Protein AF-A0A354EMI8-F1 (afdb_monomer_lite)

Foldseek 3Di:
DLLDLCLVVLVVVLVVCVVVVVDDALQSSLSSLCSQLNSCVLQVVLVSSLVSLVRSCVSCVVDPPLLSNLSSLLSNLQSCVSVVNLVSSLVSLVVSLVSCCVPPRLQPLSNLSSLLSNLLSCVSVVNLVSNVVSNVSSVVHPHDDDNLVSVLSSVLSCVVSVHPPPCVSVVVVPPRLLSVLSVLLSVLVVCVVDPHDPVVNVVSLVSNVVSVVVNCVVPVCSVVRPPVSVVSNVVSVVVSVVD

Radius of gyration: 18.6 Å; chains: 1; bounding box: 57×31×46 Å

pLDDT: mean 74.09, std 18.97, range [29.58, 97.5]

Sequence (243 aa):
SAFSDDQPTLRRTVDRWLADGAPGSAFNQCVMYCAAAVAELAQGSFDSAQQSMHRARFAIDKTDFSYGRVWVLALTAFTSLLKGKVNEGGLKAREAIRTVEALMGPHAPIARVARLVAASVEWYACDDEGAISDLEKAEQSDDEHGLPLIVVCAASVARALGLNWKERRLENHLRSPAINLIREAYRLEAVTQKDVDLAVLEDAVAVFDARMDAAKSADPHFLAHGWQLRDLNIGIQARLQIR

Structure (mmCIF, N/CA/C/O backbone):
data_AF-A0A354EMI8-F1
#
_entry.id   AF-A0A354EMI8-F1
#
loop_
_atom_site.group_PDB
_atom_site.id
_atom_site.type_symbol
_atom_site.label_atom_id
_atom_site.label_alt_id
_atom_site.label_comp_id
_atom_site.label_asym_id
_atom_site.label_entity_id
_atom_site.label_seq_id
_atom_site.pdbx_PDB_ins_code
_atom_site.Cartn_x
_atom_site.Cartn_y
_atom_site.Cartn_z
_atom_site.occupancy
_atom_site.B_iso_or_equiv
_atom_site.auth_seq_id
_atom_site.auth_comp_id
_atom_site.auth_asym_id
_atom_site.auth_atom_id
_atom_site.pdbx_PDB_model_num
ATOM 1 N N . SER A 1 1 ? 0.475 9.730 -12.256 1.00 31.58 1 SER A N 1
ATOM 2 C CA . SER A 1 1 ? 1.705 9.023 -11.822 1.00 31.58 1 SER A CA 1
ATOM 3 C C . SER A 1 1 ? 1.490 7.516 -11.995 1.00 31.58 1 SER A C 1
ATOM 5 O O . SER A 1 1 ? 0.365 7.130 -12.257 1.00 31.58 1 SER A O 1
ATOM 7 N N . ALA A 1 2 ? 2.485 6.632 -11.854 1.00 29.58 2 ALA A N 1
ATOM 8 C CA . ALA A 1 2 ? 2.254 5.167 -11.885 1.00 29.58 2 ALA A CA 1
ATOM 9 C C . ALA A 1 2 ? 1.362 4.648 -10.724 1.00 29.58 2 ALA A C 1
ATOM 11 O O . ALA A 1 2 ? 1.007 3.477 -10.672 1.00 29.58 2 ALA A O 1
ATOM 12 N N . PHE A 1 3 ? 0.969 5.553 -9.824 1.00 44.31 3 PHE A N 1
ATOM 13 C CA . PHE A 1 3 ? 0.064 5.382 -8.690 1.00 44.31 3 PHE A CA 1
ATOM 14 C C . PHE A 1 3 ? -1.217 6.214 -8.914 1.00 44.31 3 PHE A C 1
ATOM 16 O O . PHE A 1 3 ? -1.663 6.943 -8.036 1.00 44.31 3 PHE A O 1
ATOM 23 N N . SER A 1 4 ? -1.705 6.208 -10.158 1.00 48.31 4 SER A N 1
ATOM 24 C CA . SER A 1 4 ? -2.676 7.156 -10.715 1.00 48.31 4 SER A CA 1
ATOM 25 C C . SER A 1 4 ? -4.117 6.911 -10.251 1.00 48.31 4 SER A C 1
ATOM 27 O O . SER A 1 4 ? -4.589 5.776 -10.234 1.00 48.31 4 SER A O 1
ATOM 29 N N . ASP A 1 5 ? -4.828 8.009 -9.977 1.00 53.12 5 ASP A N 1
ATOM 30 C CA . ASP A 1 5 ? -6.288 8.076 -9.807 1.00 53.12 5 ASP A CA 1
ATOM 31 C C . ASP A 1 5 ? -7.069 7.633 -11.066 1.00 53.12 5 ASP A C 1
ATOM 33 O O . ASP A 1 5 ? -8.251 7.311 -10.980 1.00 53.12 5 ASP A O 1
ATOM 37 N N . ASP A 1 6 ? -6.402 7.595 -12.225 1.00 69.00 6 ASP A N 1
ATOM 38 C CA . ASP A 1 6 ? -6.866 7.045 -13.504 1.00 69.00 6 ASP A CA 1
ATOM 39 C C . ASP A 1 6 ? -6.386 5.587 -13.652 1.00 69.00 6 ASP A C 1
ATOM 41 O O . ASP A 1 6 ? -5.365 5.287 -14.288 1.00 69.00 6 ASP A O 1
ATOM 45 N N . GLN A 1 7 ? -7.114 4.686 -12.986 1.00 72.62 7 GLN A N 1
ATOM 46 C CA . GLN A 1 7 ? -6.938 3.232 -13.070 1.00 72.62 7 GLN A CA 1
ATOM 47 C C . GLN A 1 7 ? -7.146 2.677 -14.497 1.00 72.62 7 GLN A C 1
ATOM 49 O O . GLN A 1 7 ? -6.355 1.822 -14.910 1.00 72.62 7 GLN A O 1
ATOM 54 N N . PRO A 1 8 ? -8.119 3.162 -15.302 1.00 74.69 8 PRO A N 1
ATOM 55 C CA . PRO A 1 8 ? -8.292 2.700 -16.681 1.00 74.69 8 PRO A CA 1
ATOM 56 C C . PRO A 1 8 ? -7.058 2.910 -17.568 1.00 74.69 8 PRO A C 1
ATOM 58 O O . PRO A 1 8 ? -6.680 2.025 -18.344 1.00 74.69 8 PRO A O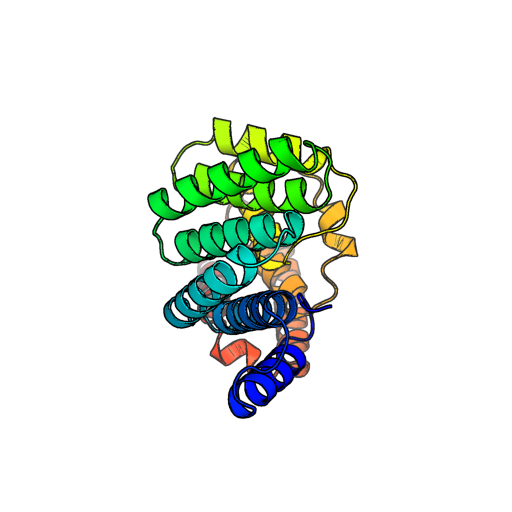 1
ATOM 61 N N . THR A 1 9 ? -6.398 4.065 -17.478 1.00 76.56 9 THR A N 1
ATOM 62 C CA . THR A 1 9 ? -5.172 4.326 -18.250 1.00 76.56 9 THR A CA 1
ATOM 63 C C . THR A 1 9 ? -3.985 3.523 -17.733 1.00 76.56 9 THR A C 1
ATOM 65 O O . THR A 1 9 ? -3.213 3.004 -18.547 1.00 76.56 9 THR A O 1
ATOM 68 N N . LEU A 1 10 ? -3.860 3.359 -16.411 1.00 79.00 10 LEU A N 1
ATOM 69 C CA . LEU A 1 10 ? -2.831 2.503 -15.814 1.00 79.00 10 LEU A CA 1
ATOM 70 C C . LEU A 1 10 ? -2.931 1.074 -16.361 1.00 79.00 10 LEU A C 1
ATOM 72 O O . LEU A 1 10 ? -1.948 0.545 -16.881 1.00 79.00 10 LEU A O 1
ATOM 76 N N . ARG A 1 11 ? -4.140 0.501 -16.346 1.00 83.62 11 ARG A N 1
ATOM 77 C CA . ARG A 1 11 ? -4.414 -0.842 -16.864 1.00 83.62 11 ARG A CA 1
ATOM 78 C C . ARG A 1 11 ? -4.062 -0.974 -18.341 1.00 83.62 11 ARG A C 1
ATOM 80 O O . ARG A 1 11 ? -3.269 -1.835 -18.697 1.00 83.62 11 ARG A O 1
ATOM 87 N N . ARG A 1 12 ? -4.566 -0.077 -19.197 1.00 85.38 12 ARG A N 1
ATOM 88 C CA . ARG A 1 12 ? -4.255 -0.105 -20.643 1.00 85.38 12 ARG A CA 1
ATOM 89 C C . ARG A 1 12 ? -2.754 -0.032 -20.926 1.00 85.38 12 ARG A C 1
ATOM 91 O O . ARG A 1 12 ? -2.285 -0.616 -21.902 1.00 85.38 12 ARG A O 1
ATOM 98 N N . THR A 1 13 ? -2.013 0.703 -20.100 1.00 87.69 13 THR A N 1
ATOM 99 C CA . THR A 1 13 ? -0.556 0.835 -20.226 1.00 87.69 13 THR A CA 1
ATOM 100 C C . THR A 1 13 ? 0.150 -0.460 -19.831 1.00 87.69 13 THR A C 1
ATOM 102 O O . THR A 1 13 ? 1.023 -0.922 -20.564 1.00 87.69 13 THR A O 1
ATOM 105 N N . VAL A 1 14 ? -0.250 -1.066 -18.709 1.00 90.56 14 VAL A N 1
ATOM 106 C CA . VAL A 1 14 ? 0.277 -2.357 -18.239 1.00 90.56 14 VAL A CA 1
ATOM 107 C C . VAL A 1 14 ? -0.033 -3.475 -19.233 1.00 90.56 14 VAL A C 1
ATOM 109 O O . VAL A 1 14 ? 0.883 -4.193 -19.624 1.00 90.56 14 VAL A O 1
ATOM 112 N N . ASP A 1 15 ? -1.281 -3.587 -19.690 1.00 91.62 15 ASP A N 1
ATOM 113 C CA . ASP A 1 15 ? -1.719 -4.648 -20.605 1.00 91.62 15 ASP A CA 1
ATOM 114 C C . ASP A 1 15 ? -0.933 -4.603 -21.921 1.00 91.62 15 ASP A C 1
ATOM 116 O O . ASP A 1 15 ? -0.456 -5.630 -22.404 1.00 91.62 15 ASP A O 1
ATOM 120 N N . ARG A 1 16 ? -0.726 -3.399 -22.473 1.00 93.81 16 ARG A N 1
ATOM 121 C CA . ARG A 1 16 ? 0.098 -3.209 -23.674 1.00 93.81 16 ARG A CA 1
ATOM 122 C C . ARG A 1 16 ? 1.546 -3.618 -23.435 1.00 93.81 16 ARG A C 1
ATOM 124 O O . ARG A 1 16 ? 2.107 -4.371 -24.217 1.00 93.81 16 ARG A O 1
ATOM 131 N N . TRP A 1 17 ? 2.136 -3.158 -22.337 1.00 94.31 17 TRP A N 1
ATOM 132 C CA . TRP A 1 17 ? 3.518 -3.481 -21.998 1.00 94.31 17 TRP A CA 1
ATOM 133 C C . TRP A 1 17 ? 3.741 -4.987 -21.772 1.00 94.31 17 TRP A C 1
ATOM 135 O O . TRP A 1 17 ? 4.771 -5.525 -22.177 1.00 94.31 17 TRP A O 1
ATOM 145 N N . LEU A 1 18 ? 2.773 -5.684 -21.168 1.00 93.19 18 LEU A N 1
ATOM 146 C CA . LEU A 1 18 ? 2.799 -7.143 -21.034 1.00 93.19 18 LEU A CA 1
ATOM 147 C C . LEU A 1 18 ? 2.678 -7.839 -22.397 1.00 93.19 18 LEU A C 1
ATOM 149 O O . LEU A 1 18 ? 3.417 -8.791 -22.646 1.00 93.19 18 LEU A O 1
ATOM 153 N N . ALA A 1 19 ? 1.798 -7.354 -23.281 1.00 94.44 19 ALA A N 1
ATOM 154 C CA . ALA A 1 19 ? 1.647 -7.877 -24.641 1.00 94.44 19 ALA A CA 1
ATOM 155 C C . ALA A 1 19 ? 2.925 -7.706 -25.483 1.00 94.44 19 ALA A C 1
ATOM 157 O O . ALA A 1 19 ? 3.261 -8.587 -26.272 1.00 94.44 19 ALA A O 1
ATOM 158 N N . ASP A 1 20 ? 3.681 -6.634 -25.240 1.00 94.56 20 ASP A N 1
ATOM 159 C CA . ASP A 1 20 ? 4.979 -6.369 -25.873 1.00 94.56 20 ASP A CA 1
ATOM 160 C C . ASP A 1 20 ? 6.132 -7.212 -25.277 1.00 94.56 20 ASP A C 1
ATOM 162 O O . ASP A 1 20 ? 7.297 -7.028 -25.635 1.00 94.56 20 ASP A O 1
ATOM 166 N N . GLY A 1 21 ? 5.841 -8.139 -24.354 1.00 92.31 21 GLY A N 1
ATOM 167 C CA . GLY A 1 21 ? 6.828 -9.044 -23.759 1.00 92.31 21 GLY A CA 1
ATOM 168 C C . GLY A 1 21 ? 7.576 -8.472 -22.551 1.00 92.31 21 GLY A C 1
ATOM 169 O O . GLY A 1 21 ? 8.690 -8.908 -22.262 1.00 92.31 21 GLY A O 1
ATOM 170 N N . ALA A 1 22 ? 6.982 -7.508 -21.838 1.00 90.75 22 ALA A N 1
ATOM 171 C CA . ALA A 1 22 ? 7.565 -6.848 -20.665 1.00 90.75 22 ALA A CA 1
ATOM 172 C C . ALA A 1 22 ? 8.961 -6.208 -20.911 1.00 90.75 22 ALA A C 1
ATOM 174 O O . ALA A 1 22 ? 9.917 -6.465 -20.160 1.00 90.75 22 ALA A O 1
ATOM 175 N N . PRO A 1 23 ? 9.112 -5.364 -21.953 1.00 86.81 23 PRO A N 1
ATOM 176 C CA . PRO A 1 23 ? 10.399 -4.790 -22.338 1.00 86.81 23 PRO A CA 1
ATOM 177 C C . PRO A 1 23 ? 10.929 -3.771 -21.315 1.00 86.81 23 PRO A C 1
ATOM 179 O O . PRO A 1 23 ? 10.174 -3.159 -20.556 1.00 86.81 23 PRO A O 1
ATOM 182 N N . GLY A 1 24 ? 12.242 -3.526 -21.341 1.00 89.94 24 GLY A N 1
ATOM 183 C CA . GLY A 1 24 ? 12.896 -2.452 -20.584 1.00 89.94 24 GLY A CA 1
ATOM 184 C C . GLY A 1 24 ? 13.976 -2.924 -19.612 1.00 89.94 24 GLY A C 1
ATOM 185 O O . GLY A 1 24 ? 14.266 -4.111 -19.489 1.00 89.94 24 GLY A O 1
ATOM 186 N N . SER A 1 25 ? 14.595 -1.960 -18.925 1.00 90.81 25 SER A N 1
ATOM 187 C CA . SER A 1 25 ? 15.580 -2.229 -17.873 1.00 90.81 25 SER A CA 1
ATOM 188 C C . SER A 1 25 ? 14.930 -2.888 -16.651 1.00 90.81 25 SER A C 1
ATOM 190 O O . SER A 1 25 ? 13.716 -2.811 -16.464 1.00 90.81 25 SER A O 1
ATOM 192 N N . ALA A 1 26 ? 15.739 -3.473 -15.764 1.00 90.44 26 ALA A N 1
ATOM 193 C CA . ALA A 1 26 ? 15.254 -4.044 -14.506 1.00 90.44 26 ALA A CA 1
ATOM 194 C C . ALA A 1 26 ? 14.477 -3.022 -13.648 1.00 90.44 26 ALA A C 1
ATOM 196 O O . ALA A 1 26 ? 13.457 -3.355 -13.048 1.00 90.44 26 ALA A O 1
ATOM 197 N N . PHE A 1 27 ? 14.899 -1.754 -13.659 1.00 84.38 27 PHE A N 1
ATOM 198 C CA . PHE A 1 27 ? 14.152 -0.669 -13.024 1.00 84.38 27 PHE A CA 1
ATOM 199 C C . PHE A 1 27 ? 12.769 -0.474 -13.666 1.00 84.38 27 PHE A C 1
ATOM 201 O O . PHE A 1 27 ? 11.762 -0.491 -12.960 1.00 84.38 27 PHE A O 1
ATOM 208 N N . ASN A 1 28 ? 12.702 -0.362 -14.999 1.00 85.88 28 ASN A N 1
ATOM 209 C CA . ASN A 1 28 ? 11.432 -0.189 -15.714 1.00 85.88 28 ASN A CA 1
ATOM 210 C C . ASN A 1 28 ? 10.488 -1.373 -15.469 1.00 85.88 28 ASN A C 1
ATOM 212 O O . ASN A 1 28 ? 9.304 -1.173 -15.213 1.00 85.88 28 ASN A O 1
ATOM 216 N N . GLN A 1 29 ? 11.021 -2.597 -15.489 1.00 90.81 29 GLN A N 1
ATOM 217 C CA . GLN A 1 29 ? 10.257 -3.806 -15.191 1.00 90.81 29 GLN A CA 1
ATOM 218 C C . GLN A 1 29 ? 9.694 -3.781 -13.770 1.00 90.81 29 GLN A C 1
ATOM 220 O O . GLN A 1 29 ? 8.516 -4.072 -13.588 1.00 90.81 29 GLN A O 1
ATOM 225 N N . CYS A 1 30 ? 10.488 -3.389 -12.766 1.00 90.06 30 CYS A N 1
ATOM 226 C CA . CYS A 1 30 ? 9.986 -3.241 -11.401 1.00 90.06 30 CYS A CA 1
ATOM 227 C C . CYS A 1 30 ? 8.822 -2.247 -11.335 1.00 90.06 30 CYS A C 1
ATOM 229 O O . CYS A 1 30 ? 7.793 -2.562 -10.743 1.00 90.06 30 CYS A O 1
ATOM 231 N N . VAL A 1 31 ? 8.971 -1.064 -11.938 1.00 86.25 31 VAL A N 1
ATOM 232 C CA . VAL A 1 31 ? 7.923 -0.032 -11.924 1.00 86.25 31 VAL A CA 1
ATOM 233 C C . VAL A 1 31 ? 6.645 -0.547 -12.584 1.00 86.25 31 VAL A C 1
ATOM 235 O O . VAL A 1 31 ? 5.564 -0.396 -12.018 1.00 86.25 31 VAL A O 1
ATOM 238 N N . MET A 1 32 ? 6.766 -1.198 -13.742 1.00 89.06 32 MET A N 1
ATOM 239 C CA . MET A 1 32 ? 5.616 -1.721 -14.478 1.00 89.06 32 MET A CA 1
ATOM 240 C C . MET A 1 32 ? 4.935 -2.892 -13.767 1.00 89.06 32 MET A C 1
ATOM 242 O O . MET A 1 32 ? 3.709 -2.958 -13.756 1.00 89.06 32 MET A O 1
ATOM 246 N N . TYR A 1 33 ? 5.687 -3.771 -13.105 1.00 93.81 33 TYR A N 1
ATOM 247 C CA . TYR A 1 33 ? 5.092 -4.826 -12.284 1.00 93.81 33 TYR A CA 1
ATOM 248 C C . TYR A 1 33 ? 4.444 -4.288 -11.001 1.00 93.81 33 TYR A C 1
ATOM 250 O O . TYR A 1 33 ? 3.397 -4.790 -10.603 1.00 93.81 33 TYR A O 1
ATOM 258 N N . CYS A 1 34 ? 4.988 -3.236 -10.380 1.00 89.56 34 CYS A N 1
ATOM 259 C CA . CYS A 1 34 ? 4.290 -2.536 -9.296 1.00 89.56 34 CYS A CA 1
ATOM 260 C C . CYS A 1 34 ? 2.981 -1.901 -9.795 1.00 89.56 34 CYS A C 1
ATOM 262 O O . CYS A 1 34 ? 1.956 -2.013 -9.131 1.00 89.56 34 CYS A O 1
ATOM 264 N N . ALA A 1 35 ? 2.992 -1.273 -10.975 1.00 86.56 35 ALA A N 1
ATOM 265 C CA . ALA A 1 35 ? 1.791 -0.722 -11.605 1.00 86.56 35 ALA A CA 1
ATOM 266 C C . ALA A 1 35 ? 0.742 -1.806 -11.916 1.00 86.56 35 ALA A C 1
ATOM 268 O O . ALA A 1 35 ? -0.443 -1.596 -11.660 1.00 86.56 35 ALA A O 1
ATOM 269 N N . ALA A 1 36 ? 1.178 -2.969 -12.412 1.00 89.75 36 ALA A N 1
ATOM 270 C CA . ALA A 1 36 ? 0.317 -4.129 -12.629 1.00 89.75 36 ALA A CA 1
ATOM 271 C C . ALA A 1 36 ? -0.334 -4.591 -11.323 1.00 89.75 36 ALA A C 1
ATOM 273 O O . ALA A 1 36 ? -1.558 -4.676 -11.255 1.00 89.75 36 ALA A O 1
ATOM 274 N N . ALA A 1 37 ? 0.464 -4.760 -10.263 1.00 89.25 37 ALA A N 1
ATOM 275 C CA . ALA A 1 37 ? -0.045 -5.150 -8.954 1.00 89.25 37 ALA A CA 1
ATOM 276 C C . ALA A 1 37 ? -1.095 -4.161 -8.431 1.00 89.25 37 ALA A C 1
ATOM 278 O O . ALA A 1 37 ? -2.136 -4.577 -7.937 1.00 89.25 37 ALA A O 1
ATOM 279 N N . VAL A 1 38 ? -0.873 -2.851 -8.581 1.00 83.25 38 VAL A N 1
ATOM 280 C CA . VAL A 1 38 ? -1.858 -1.828 -8.186 1.00 83.25 38 VAL A CA 1
ATOM 281 C C . VAL A 1 38 ? -3.167 -1.968 -8.968 1.00 83.25 38 VAL A C 1
ATOM 283 O O . VAL A 1 38 ? -4.237 -1.940 -8.360 1.00 83.25 38 VAL A O 1
ATOM 286 N N . ALA A 1 39 ? -3.097 -2.163 -10.287 1.00 81.88 39 ALA A N 1
ATOM 287 C CA . ALA A 1 39 ? -4.282 -2.350 -11.125 1.00 81.88 39 ALA A CA 1
ATOM 288 C C . ALA A 1 39 ? -5.034 -3.662 -10.810 1.00 81.88 39 ALA A C 1
ATOM 290 O O . ALA A 1 39 ? -6.262 -3.712 -10.901 1.00 81.88 39 ALA A O 1
ATOM 291 N N . GLU A 1 40 ? -4.310 -4.716 -10.425 1.00 84.38 40 GLU A N 1
ATOM 292 C CA . GLU A 1 40 ? -4.859 -6.012 -10.006 1.00 84.38 40 GLU A CA 1
ATOM 293 C C . GLU A 1 40 ? -5.516 -5.927 -8.620 1.00 84.38 40 GLU A C 1
ATOM 295 O O . GLU A 1 40 ? -6.626 -6.431 -8.435 1.00 84.38 40 GLU A O 1
ATOM 300 N N . LEU A 1 41 ? -4.886 -5.230 -7.665 1.00 78.38 41 LEU A N 1
ATOM 301 C CA . LEU A 1 41 ? -5.461 -4.945 -6.344 1.00 78.38 41 LEU A CA 1
ATOM 302 C C . LEU A 1 41 ? -6.776 -4.169 -6.462 1.00 78.38 41 LEU A C 1
ATOM 304 O O . LEU A 1 41 ? -7.743 -4.512 -5.784 1.00 78.38 41 LEU A O 1
ATOM 308 N N . ALA A 1 42 ? -6.840 -3.176 -7.354 1.00 74.88 42 ALA A N 1
ATOM 309 C CA . ALA A 1 42 ? -8.060 -2.408 -7.610 1.00 74.88 42 ALA A CA 1
ATOM 310 C C . ALA A 1 42 ? -9.228 -3.272 -8.130 1.00 74.88 42 ALA A C 1
ATOM 312 O O . ALA A 1 42 ? -10.386 -2.896 -7.979 1.00 74.88 42 ALA A O 1
ATOM 313 N N . GLN A 1 43 ? -8.936 -4.439 -8.712 1.00 72.00 43 GLN A N 1
ATOM 314 C CA . GLN A 1 43 ? -9.928 -5.401 -9.207 1.00 72.00 43 GLN A CA 1
ATOM 315 C C . GLN A 1 43 ? -10.184 -6.558 -8.225 1.00 72.00 43 GLN A C 1
ATOM 317 O O . GLN A 1 43 ? -10.878 -7.511 -8.577 1.00 72.00 43 GLN A O 1
ATOM 322 N N . GLY A 1 44 ? -9.588 -6.529 -7.027 1.00 70.31 44 GLY A N 1
ATOM 323 C CA . GLY A 1 44 ? -9.649 -7.639 -6.069 1.00 70.31 44 GLY A CA 1
ATOM 324 C C . GLY A 1 44 ? -8.882 -8.892 -6.515 1.00 70.31 44 GLY A C 1
ATOM 325 O O . GLY A 1 44 ? -9.038 -9.961 -5.930 1.00 70.31 44 GLY A O 1
ATOM 326 N N . SER A 1 45 ? -8.041 -8.789 -7.548 1.00 81.00 45 SER A N 1
ATOM 327 C CA . SER A 1 45 ? -7.254 -9.904 -8.092 1.00 81.00 45 SER A CA 1
ATOM 328 C C . SER A 1 45 ? -5.971 -10.115 -7.281 1.00 81.00 45 SER A C 1
ATOM 330 O O . SER A 1 45 ? -4.860 -9.918 -7.772 1.00 81.00 45 SER A O 1
ATOM 332 N N . PHE A 1 46 ? -6.117 -10.494 -6.008 1.00 81.25 46 PHE A N 1
ATOM 333 C CA . PHE A 1 46 ? -5.006 -10.522 -5.050 1.00 81.25 46 PHE A CA 1
ATOM 334 C C . PHE A 1 46 ? -3.904 -11.539 -5.386 1.00 81.25 46 PHE A C 1
ATOM 336 O O . PHE A 1 46 ? -2.733 -11.297 -5.091 1.00 81.25 46 PHE A O 1
ATOM 343 N N . ASP A 1 47 ? -4.250 -12.668 -6.007 1.00 87.00 47 ASP A N 1
ATOM 344 C CA . ASP A 1 47 ? -3.261 -13.663 -6.439 1.00 87.00 47 ASP A CA 1
ATOM 345 C C . ASP A 1 47 ? -2.395 -13.142 -7.586 1.00 87.00 47 ASP A C 1
ATOM 347 O O . ASP A 1 47 ? -1.170 -13.269 -7.533 1.00 87.00 47 ASP A O 1
ATOM 351 N N . SER A 1 48 ? -3.011 -12.499 -8.580 1.00 89.25 48 SER A N 1
ATOM 352 C CA . SER A 1 48 ? -2.290 -11.849 -9.677 1.00 89.25 48 SER A CA 1
ATOM 353 C C . SER A 1 48 ? -1.410 -10.719 -9.146 1.00 89.25 48 SER A C 1
ATOM 355 O O . SER A 1 48 ? -0.211 -10.709 -9.423 1.00 89.25 48 SER A O 1
ATOM 357 N N . ALA A 1 49 ? -1.950 -9.880 -8.251 1.00 89.69 49 ALA A N 1
ATOM 358 C CA . ALA A 1 49 ? -1.187 -8.826 -7.584 1.00 89.69 49 ALA A CA 1
ATOM 359 C C . ALA A 1 49 ? 0.055 -9.373 -6.868 1.00 89.69 49 ALA A C 1
ATOM 361 O O . ALA A 1 49 ? 1.149 -8.821 -6.996 1.00 89.69 49 ALA A O 1
ATOM 362 N N . GLN A 1 50 ? -0.074 -10.499 -6.160 1.00 92.44 50 GLN A N 1
ATOM 363 C CA . GLN A 1 50 ? 1.063 -11.146 -5.507 1.00 92.44 50 GLN A CA 1
ATOM 364 C C . GLN A 1 50 ? 2.108 -11.645 -6.518 1.00 92.44 50 GLN A C 1
ATOM 366 O O . GLN A 1 50 ? 3.309 -11.500 -6.274 1.00 92.44 50 GLN A O 1
ATOM 371 N N . GLN A 1 51 ? 1.685 -12.215 -7.650 1.00 95.62 51 GLN A N 1
ATOM 372 C CA . GLN A 1 51 ? 2.605 -12.645 -8.708 1.00 95.62 51 GLN A CA 1
ATOM 373 C C . GLN A 1 51 ? 3.346 -11.455 -9.326 1.00 95.62 51 GLN A C 1
ATOM 375 O O . GLN A 1 51 ? 4.569 -11.509 -9.483 1.00 95.62 51 GLN A O 1
ATOM 380 N N . SER A 1 52 ? 2.634 -10.366 -9.614 1.00 94.88 52 SER A N 1
ATOM 381 C CA . SER A 1 52 ? 3.221 -9.110 -10.082 1.00 94.88 52 SER A CA 1
ATOM 382 C C . SER A 1 52 ? 4.227 -8.560 -9.071 1.00 94.88 52 SER A C 1
ATOM 384 O O . SER A 1 52 ? 5.358 -8.245 -9.443 1.00 94.88 52 SER A O 1
ATOM 386 N N . MET A 1 53 ? 3.900 -8.566 -7.774 1.00 94.81 53 MET A N 1
ATOM 387 C CA . MET A 1 53 ? 4.840 -8.151 -6.729 1.00 94.81 53 MET A CA 1
ATOM 388 C C . MET A 1 53 ? 6.083 -9.044 -6.642 1.00 94.81 53 MET A C 1
ATOM 390 O O . MET A 1 53 ? 7.192 -8.540 -6.449 1.00 94.81 53 MET A O 1
ATOM 394 N N . HIS A 1 54 ? 5.936 -10.356 -6.840 1.00 95.31 54 HIS A N 1
ATOM 395 C CA . HIS A 1 54 ? 7.073 -11.276 -6.892 1.00 95.31 54 HIS A CA 1
ATOM 396 C C . HIS A 1 54 ? 8.008 -10.962 -8.072 1.00 95.31 54 HIS A C 1
ATOM 398 O O . HIS A 1 54 ? 9.229 -10.910 -7.907 1.00 95.31 54 HIS A O 1
ATOM 404 N N . ARG A 1 55 ? 7.445 -10.667 -9.251 1.00 96.44 55 ARG A N 1
ATOM 405 C CA . ARG A 1 55 ? 8.221 -10.249 -10.431 1.00 96.44 55 ARG A CA 1
ATOM 406 C C . ARG A 1 55 ? 8.890 -8.889 -10.227 1.00 96.44 55 ARG A C 1
ATOM 408 O O . ARG A 1 55 ? 10.063 -8.739 -10.569 1.00 96.44 55 ARG A O 1
ATOM 415 N N . ALA A 1 56 ? 8.189 -7.929 -9.619 1.00 95.00 56 ALA A N 1
ATOM 416 C CA . ALA A 1 56 ? 8.755 -6.631 -9.257 1.00 95.00 56 ALA A CA 1
ATOM 417 C C . ALA A 1 56 ? 9.955 -6.790 -8.315 1.00 95.00 56 ALA A C 1
ATOM 419 O O . ALA A 1 56 ? 10.986 -6.145 -8.516 1.00 95.00 56 ALA A O 1
ATOM 420 N N . ARG A 1 57 ? 9.861 -7.704 -7.337 1.00 95.31 57 ARG A N 1
ATOM 421 C CA . ARG A 1 57 ? 10.968 -8.008 -6.425 1.00 95.31 57 ARG A CA 1
ATOM 422 C C . ARG A 1 57 ? 12.188 -8.557 -7.160 1.00 95.31 57 ARG A C 1
ATOM 424 O O . ARG A 1 57 ? 13.290 -8.050 -6.978 1.00 95.31 57 ARG A O 1
ATOM 431 N N . PHE A 1 58 ? 11.990 -9.538 -8.035 1.00 95.75 58 PHE A N 1
ATOM 432 C CA . PHE A 1 58 ? 13.092 -10.106 -8.810 1.00 95.75 58 PHE A CA 1
ATOM 433 C C . PHE A 1 58 ? 13.770 -9.073 -9.725 1.00 95.75 58 PHE A C 1
ATOM 435 O O . PHE A 1 58 ? 14.977 -9.133 -9.963 1.00 95.75 58 PHE A O 1
ATOM 442 N N . ALA A 1 59 ? 13.001 -8.113 -10.242 1.00 93.62 59 ALA A N 1
ATOM 443 C CA . ALA A 1 59 ? 13.524 -7.024 -11.054 1.00 93.62 59 ALA A CA 1
ATOM 444 C C . ALA A 1 59 ? 14.322 -6.010 -10.210 1.00 93.62 59 ALA A C 1
ATOM 446 O O . ALA A 1 59 ? 15.452 -5.679 -10.568 1.00 93.62 59 ALA A O 1
ATOM 447 N N . ILE A 1 60 ? 13.786 -5.554 -9.071 1.00 92.94 60 ILE A N 1
ATOM 448 C CA . ILE A 1 60 ? 14.452 -4.532 -8.246 1.00 92.94 60 ILE A CA 1
ATOM 449 C C . ILE A 1 60 ? 15.731 -5.039 -7.571 1.00 92.94 60 ILE A C 1
ATOM 451 O O . ILE A 1 60 ? 16.659 -4.253 -7.376 1.00 92.94 60 ILE A O 1
ATOM 455 N N . ASP A 1 61 ? 15.821 -6.340 -7.277 1.00 94.06 61 ASP A N 1
ATOM 456 C CA . ASP A 1 61 ? 17.018 -6.964 -6.696 1.00 94.06 61 ASP A CA 1
ATOM 457 C C . ASP A 1 61 ? 18.239 -6.893 -7.638 1.00 94.06 61 ASP A C 1
ATOM 459 O O . ASP A 1 61 ? 19.375 -7.012 -7.188 1.00 94.06 61 ASP A O 1
ATOM 463 N N . LYS A 1 62 ? 18.028 -6.619 -8.934 1.00 93.75 62 LYS A N 1
ATOM 464 C CA . LYS A 1 62 ? 19.091 -6.397 -9.936 1.00 93.75 62 LYS A CA 1
ATOM 465 C C . LYS A 1 62 ? 19.532 -4.934 -10.054 1.00 93.75 62 LYS A C 1
ATOM 467 O O . LYS A 1 62 ? 20.265 -4.586 -10.976 1.00 93.75 62 LYS A O 1
ATOM 472 N N . THR A 1 63 ? 19.028 -4.061 -9.189 1.00 90.56 63 THR A N 1
ATOM 473 C CA . THR A 1 63 ? 19.295 -2.617 -9.215 1.00 90.56 63 THR A CA 1
ATOM 474 C C . THR A 1 63 ? 19.739 -2.150 -7.839 1.00 90.56 63 THR A C 1
ATOM 476 O O . THR A 1 63 ? 19.348 -2.762 -6.850 1.00 90.56 63 THR A O 1
ATOM 479 N N . ASP A 1 64 ? 20.435 -1.018 -7.750 1.00 88.38 64 ASP A N 1
ATOM 480 C CA . ASP A 1 64 ? 20.787 -0.378 -6.471 1.00 88.38 64 ASP A CA 1
ATOM 481 C C . ASP A 1 64 ? 19.715 0.598 -5.957 1.00 88.38 64 ASP A C 1
ATOM 483 O O . ASP A 1 64 ? 19.958 1.423 -5.077 1.00 88.38 64 ASP A O 1
ATOM 487 N N . PHE A 1 65 ? 18.495 0.524 -6.497 1.00 86.25 65 PHE A N 1
ATOM 488 C CA . PHE A 1 65 ? 17.453 1.503 -6.217 1.00 86.25 65 PHE A CA 1
ATOM 489 C C . PHE A 1 65 ? 16.679 1.187 -4.926 1.00 86.25 65 PHE A C 1
ATOM 491 O O . PHE A 1 65 ? 15.597 0.593 -4.935 1.00 86.25 65 PHE A O 1
ATOM 498 N N . SER A 1 66 ? 17.229 1.630 -3.793 1.00 88.69 66 SER A N 1
ATOM 499 C CA . SER A 1 66 ? 16.680 1.418 -2.444 1.00 88.69 66 SER A CA 1
ATOM 500 C C . SER A 1 66 ? 15.234 1.896 -2.276 1.00 88.69 66 SER A C 1
ATOM 502 O O . SER A 1 66 ? 14.427 1.198 -1.666 1.00 88.69 66 SER A O 1
ATOM 504 N N . TYR A 1 67 ? 14.873 3.039 -2.866 1.00 86.69 67 TYR A N 1
ATOM 505 C CA . TYR A 1 67 ? 13.509 3.578 -2.807 1.00 86.69 67 TYR A CA 1
ATOM 506 C C . TYR A 1 67 ? 12.482 2.611 -3.426 1.00 86.69 67 TYR A C 1
ATOM 508 O O . TYR A 1 67 ? 11.428 2.351 -2.844 1.00 86.69 67 TYR A O 1
ATOM 516 N N . GLY A 1 68 ? 12.813 1.998 -4.568 1.00 86.69 68 GLY A N 1
ATOM 517 C CA . GLY A 1 68 ? 11.967 0.989 -5.211 1.00 86.69 68 GLY A CA 1
ATOM 518 C C . GLY A 1 68 ? 11.874 -0.307 -4.408 1.00 86.69 68 GLY A C 1
ATOM 519 O O . GLY A 1 68 ? 10.798 -0.898 -4.332 1.00 86.69 68 GLY A O 1
ATOM 520 N N . ARG A 1 69 ? 12.962 -0.720 -3.739 1.00 92.19 69 ARG A N 1
ATOM 521 C CA . ARG A 1 69 ? 12.945 -1.906 -2.862 1.00 92.19 69 ARG A CA 1
ATOM 522 C C . ARG A 1 69 ? 11.949 -1.735 -1.715 1.00 92.19 69 ARG A C 1
ATOM 524 O O . ARG A 1 69 ? 11.205 -2.668 -1.420 1.00 92.19 69 ARG A O 1
ATOM 531 N N . VAL A 1 70 ? 11.893 -0.545 -1.111 1.00 92.19 70 VAL A N 1
ATOM 532 C CA . VAL A 1 70 ? 10.928 -0.247 -0.039 1.00 92.19 70 VAL A CA 1
ATOM 533 C C . VAL A 1 70 ? 9.496 -0.241 -0.567 1.00 92.19 70 VAL A C 1
ATOM 535 O O . VAL A 1 70 ? 8.636 -0.855 0.059 1.00 92.19 70 VAL A O 1
ATOM 538 N N . TRP A 1 71 ? 9.237 0.351 -1.738 1.00 90.12 71 TRP A N 1
ATOM 539 C CA . TRP A 1 71 ? 7.920 0.263 -2.384 1.00 90.12 71 TRP A CA 1
ATOM 540 C C . TRP A 1 71 ? 7.475 -1.183 -2.596 1.00 90.12 71 TRP A C 1
ATOM 542 O O . TRP A 1 71 ? 6.352 -1.539 -2.248 1.00 90.12 71 TRP A O 1
ATOM 552 N N . VAL A 1 72 ? 8.362 -2.032 -3.118 1.00 94.12 72 VAL A N 1
ATOM 553 C CA . VAL A 1 72 ? 8.054 -3.448 -3.337 1.00 94.12 72 VAL A CA 1
ATOM 554 C C . VAL A 1 72 ? 7.727 -4.154 -2.023 1.00 94.12 72 VAL A C 1
ATOM 556 O O . VAL A 1 72 ? 6.757 -4.910 -1.958 1.00 94.12 72 VAL A O 1
ATOM 559 N N . LEU A 1 73 ? 8.491 -3.899 -0.959 1.00 96.19 73 LEU A N 1
ATOM 560 C CA . LEU A 1 73 ? 8.226 -4.484 0.356 1.00 96.19 73 LEU A CA 1
ATOM 561 C C . LEU A 1 73 ? 6.895 -4.005 0.946 1.00 96.19 73 LEU A C 1
ATOM 563 O O . LEU A 1 73 ? 6.104 -4.838 1.387 1.00 96.19 73 LEU A O 1
ATOM 567 N N . ALA A 1 74 ? 6.615 -2.702 0.889 1.00 93.81 74 ALA A N 1
ATOM 568 C CA . ALA A 1 74 ? 5.368 -2.123 1.384 1.00 93.81 74 ALA A CA 1
ATOM 569 C C . ALA A 1 74 ? 4.144 -2.654 0.617 1.00 93.81 74 ALA A C 1
ATOM 571 O O . ALA A 1 74 ? 3.165 -3.071 1.230 1.00 93.81 74 ALA A O 1
ATOM 572 N N . LEU A 1 75 ? 4.205 -2.730 -0.717 1.00 92.06 75 LEU A N 1
ATOM 573 C CA . LEU A 1 75 ? 3.109 -3.278 -1.528 1.00 92.06 75 LEU A CA 1
ATOM 574 C C . LEU A 1 75 ? 2.924 -4.782 -1.325 1.00 92.06 75 LEU A C 1
ATOM 576 O O . LEU A 1 75 ? 1.792 -5.261 -1.296 1.00 92.06 75 LEU A O 1
ATOM 580 N N . THR A 1 76 ? 4.012 -5.533 -1.135 1.00 95.94 76 THR A N 1
ATOM 581 C CA . THR A 1 76 ? 3.932 -6.964 -0.803 1.00 95.94 76 THR A CA 1
ATOM 582 C C . THR A 1 76 ? 3.279 -7.170 0.563 1.00 95.94 76 THR A C 1
ATOM 584 O O . THR A 1 76 ? 2.419 -8.041 0.709 1.00 95.94 76 THR A O 1
ATOM 587 N N . ALA A 1 77 ? 3.652 -6.353 1.554 1.00 95.69 77 ALA A N 1
ATOM 588 C CA . ALA A 1 77 ? 3.051 -6.379 2.881 1.00 95.69 77 ALA A CA 1
ATOM 589 C C . ALA A 1 77 ? 1.550 -6.077 2.819 1.00 95.69 77 ALA A C 1
ATOM 591 O O . ALA A 1 77 ? 0.741 -6.845 3.337 1.00 95.69 77 ALA A O 1
ATOM 592 N N . PHE A 1 78 ? 1.178 -5.017 2.101 1.00 91.12 78 PHE A N 1
ATOM 593 C CA . PHE A 1 78 ? -0.212 -4.611 1.935 1.00 91.12 78 PHE A CA 1
ATOM 594 C C . PHE A 1 78 ? -1.042 -5.648 1.161 1.00 91.12 78 PHE A C 1
ATOM 596 O O . PHE A 1 78 ? -2.148 -5.987 1.566 1.00 91.12 78 PHE A O 1
ATOM 603 N N . THR A 1 79 ? -0.486 -6.242 0.103 1.00 88.81 79 THR A N 1
ATOM 604 C CA . THR A 1 79 ? -1.138 -7.347 -0.626 1.00 88.81 79 THR A CA 1
ATOM 605 C C . THR A 1 79 ? -1.358 -8.556 0.286 1.00 88.81 79 THR A C 1
ATOM 607 O O . THR A 1 79 ? -2.418 -9.172 0.253 1.00 88.81 79 THR A O 1
ATOM 610 N N . SER A 1 80 ? -0.380 -8.885 1.136 1.00 87.50 80 SER A N 1
ATOM 611 C CA . SER A 1 80 ? -0.504 -9.986 2.102 1.00 87.50 80 SER A CA 1
ATOM 612 C C . SER A 1 80 ? -1.599 -9.707 3.132 1.00 87.50 80 SER A C 1
ATOM 614 O O . SER A 1 80 ? -2.394 -10.600 3.422 1.00 87.50 80 SER A O 1
ATOM 616 N N . LEU A 1 81 ? -1.691 -8.466 3.623 1.00 84.88 81 LEU A N 1
ATOM 617 C CA . LEU A 1 81 ? -2.766 -8.023 4.512 1.00 84.88 81 LEU A CA 1
ATOM 618 C C . LEU A 1 81 ? -4.146 -8.222 3.876 1.00 84.88 81 LEU A C 1
ATOM 620 O O . LEU A 1 81 ? -5.002 -8.861 4.480 1.00 84.88 81 LEU A O 1
ATOM 624 N N . LEU A 1 82 ? -4.339 -7.754 2.638 1.00 81.81 82 LEU A N 1
ATOM 625 C CA . LEU A 1 82 ? -5.612 -7.893 1.914 1.00 81.81 82 LEU A CA 1
ATOM 626 C C . LEU A 1 82 ? -6.006 -9.358 1.667 1.00 81.81 82 LEU A C 1
ATOM 628 O O . LEU A 1 82 ? -7.185 -9.674 1.546 1.00 81.81 82 LEU A O 1
ATOM 632 N N . LYS A 1 83 ? -5.029 -10.270 1.650 1.00 81.56 83 LYS A N 1
ATOM 633 C CA . LYS A 1 83 ? -5.245 -11.723 1.573 1.00 81.56 83 LYS A CA 1
ATOM 634 C C . LYS A 1 83 ? -5.493 -12.394 2.931 1.00 81.56 83 LYS A C 1
ATOM 636 O O . LYS A 1 83 ? -5.522 -13.621 2.995 1.00 81.56 83 LYS A O 1
ATOM 641 N N . GLY A 1 84 ? -5.593 -11.630 4.020 1.00 79.56 84 GLY A N 1
ATOM 642 C CA . GLY A 1 84 ? -5.715 -12.156 5.384 1.00 79.56 84 GLY A CA 1
ATOM 643 C C . GLY A 1 84 ? -4.425 -12.779 5.932 1.00 79.56 84 GLY A C 1
ATOM 644 O O . GLY A 1 84 ? -4.430 -13.409 6.988 1.00 79.56 84 GLY A O 1
ATOM 645 N N . LYS A 1 85 ? -3.291 -12.610 5.244 1.00 84.06 85 LYS A N 1
ATOM 646 C CA . LYS A 1 85 ? -1.992 -13.158 5.647 1.00 84.06 85 LYS A CA 1
ATOM 647 C C . LYS A 1 85 ? -1.213 -12.167 6.509 1.00 84.06 85 LYS A C 1
ATOM 649 O O . LYS A 1 85 ? -0.122 -11.722 6.147 1.00 84.06 85 LYS A O 1
ATOM 654 N N . VAL A 1 86 ? -1.782 -11.832 7.662 1.00 84.81 86 VAL A N 1
ATOM 655 C CA . VAL A 1 86 ? -1.285 -10.776 8.560 1.00 84.81 86 VAL A CA 1
ATOM 656 C C . VAL A 1 86 ? 0.178 -11.003 8.966 1.00 84.81 86 VAL A C 1
ATOM 658 O O . VAL A 1 86 ? 1.002 -10.101 8.831 1.00 84.81 86 VAL A O 1
ATOM 661 N N . ASN A 1 87 ? 0.549 -12.230 9.350 1.00 88.06 87 ASN A N 1
ATOM 662 C CA . ASN A 1 87 ? 1.923 -12.557 9.756 1.00 88.06 87 ASN A CA 1
ATOM 663 C C . ASN A 1 87 ? 2.953 -12.367 8.627 1.00 88.06 87 ASN A C 1
ATOM 665 O O . ASN A 1 87 ? 4.024 -11.799 8.853 1.00 88.06 87 ASN A O 1
ATOM 669 N N . GLU A 1 88 ? 2.633 -12.812 7.405 1.00 92.44 88 GLU A N 1
ATOM 670 C CA . GLU A 1 88 ? 3.498 -12.606 6.231 1.00 92.44 88 GLU A CA 1
ATOM 671 C C . GLU A 1 88 ? 3.624 -11.107 5.914 1.00 92.44 88 GLU A C 1
ATOM 673 O O . GLU A 1 88 ? 4.731 -10.607 5.684 1.00 92.44 88 GLU A O 1
ATOM 678 N N . GLY A 1 89 ? 2.502 -10.380 5.977 1.00 91.75 89 GLY A N 1
ATOM 679 C CA . GLY A 1 89 ? 2.467 -8.930 5.811 1.00 91.75 89 GLY A CA 1
ATOM 680 C C . GLY A 1 89 ? 3.355 -8.207 6.820 1.00 91.75 89 GLY A C 1
ATOM 681 O O . GLY A 1 89 ? 4.130 -7.330 6.440 1.00 91.75 89 GLY A O 1
ATOM 682 N N . GLY A 1 90 ? 3.327 -8.631 8.086 1.00 93.25 90 GL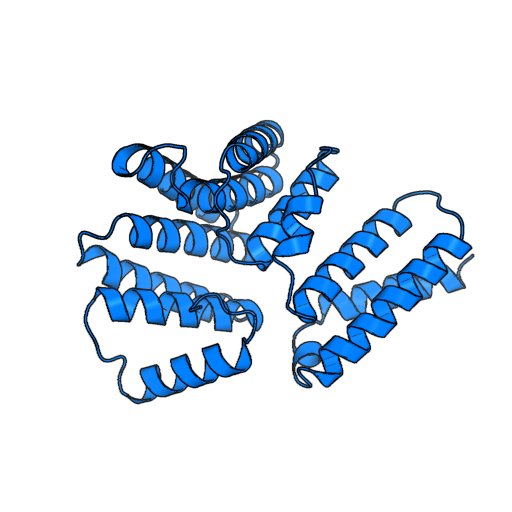Y A N 1
ATOM 683 C CA . GLY A 1 90 ? 4.054 -7.972 9.174 1.00 93.25 90 GLY A CA 1
ATOM 684 C C . GLY A 1 90 ? 5.562 -8.118 9.032 1.00 93.25 90 GLY A C 1
ATOM 685 O O . GLY A 1 90 ? 6.313 -7.166 9.245 1.00 93.25 90 GLY A O 1
ATOM 686 N N . LEU A 1 91 ? 6.026 -9.290 8.586 1.00 97.25 91 LEU A N 1
ATOM 687 C CA . LEU A 1 91 ? 7.440 -9.497 8.269 1.00 97.25 91 LEU A CA 1
ATOM 688 C C . LEU A 1 91 ? 7.915 -8.536 7.173 1.00 97.25 91 LEU A C 1
ATOM 690 O O . LEU A 1 91 ? 8.994 -7.952 7.302 1.00 97.25 91 LEU A O 1
ATOM 694 N N . LYS A 1 92 ? 7.101 -8.338 6.129 1.00 97.50 92 LYS A N 1
ATOM 695 C CA . LYS A 1 92 ? 7.430 -7.467 4.994 1.00 97.50 92 LYS A CA 1
ATOM 696 C C . LYS A 1 92 ? 7.333 -5.983 5.335 1.00 97.50 92 LYS A C 1
ATOM 698 O O . LYS A 1 92 ? 8.206 -5.226 4.916 1.00 97.50 92 LYS A O 1
ATOM 703 N N . ALA A 1 93 ? 6.355 -5.575 6.141 1.00 97.00 93 ALA A N 1
ATOM 704 C CA . ALA A 1 93 ? 6.232 -4.197 6.614 1.00 97.00 93 ALA A CA 1
ATOM 705 C C . ALA A 1 93 ? 7.440 -3.793 7.477 1.00 97.00 93 ALA A C 1
ATOM 707 O O . ALA A 1 93 ? 8.086 -2.779 7.213 1.00 97.00 93 ALA A O 1
ATOM 708 N N . ARG A 1 94 ? 7.842 -4.653 8.425 1.00 97.31 94 ARG A N 1
ATOM 709 C CA . ARG A 1 94 ? 9.050 -4.427 9.235 1.00 97.31 94 ARG A CA 1
ATOM 710 C C . ARG A 1 94 ? 10.330 -4.422 8.399 1.00 97.31 94 ARG A C 1
ATOM 712 O O . ARG A 1 94 ? 11.248 -3.658 8.684 1.00 97.31 94 A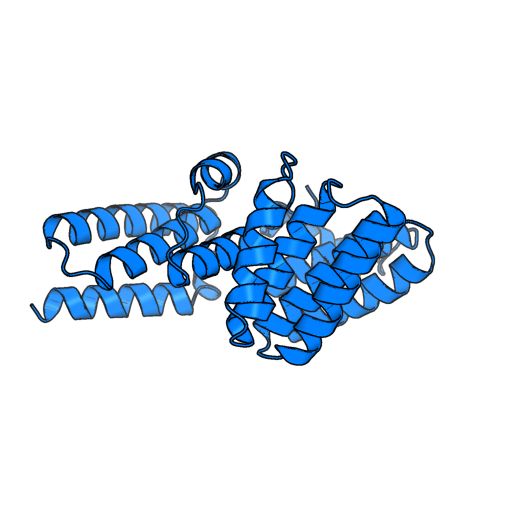RG A O 1
ATOM 719 N N . GLU A 1 95 ? 10.417 -5.268 7.372 1.00 97.25 95 GLU A N 1
ATOM 720 C CA . GLU A 1 95 ? 11.536 -5.242 6.421 1.00 97.25 95 GLU A CA 1
ATOM 721 C C . GLU A 1 95 ? 11.581 -3.914 5.646 1.00 97.25 95 GLU A C 1
ATOM 723 O O . GLU A 1 95 ? 12.660 -3.338 5.499 1.00 97.25 95 GLU A O 1
ATOM 728 N N . ALA A 1 96 ? 10.425 -3.395 5.214 1.00 96.50 96 ALA A N 1
ATOM 729 C CA . ALA A 1 96 ? 10.317 -2.101 4.542 1.00 96.50 96 ALA A CA 1
ATOM 730 C C . ALA A 1 96 ? 10.819 -0.960 5.440 1.00 96.50 96 ALA A C 1
ATOM 732 O O . ALA A 1 96 ? 11.668 -0.183 5.003 1.00 96.50 96 ALA A O 1
ATOM 733 N N . ILE A 1 97 ? 10.361 -0.917 6.698 1.00 96.25 97 ILE A N 1
ATOM 734 C CA . ILE A 1 97 ? 10.772 0.074 7.706 1.00 96.25 97 ILE A CA 1
ATOM 735 C C . ILE A 1 97 ? 12.282 0.028 7.955 1.00 96.25 97 ILE A C 1
ATOM 737 O O . ILE A 1 97 ? 12.961 1.041 7.807 1.00 96.25 97 ILE A O 1
ATOM 741 N N . ARG A 1 98 ? 12.841 -1.153 8.255 1.00 96.00 98 ARG A N 1
ATOM 742 C CA . ARG A 1 98 ? 14.291 -1.277 8.485 1.00 96.00 98 ARG A CA 1
ATOM 743 C C . ARG A 1 98 ? 15.098 -0.821 7.274 1.00 96.00 98 ARG A C 1
ATOM 745 O O . ARG A 1 98 ? 16.140 -0.194 7.426 1.00 96.00 98 ARG A O 1
ATOM 752 N N . THR A 1 99 ? 14.614 -1.132 6.072 1.00 94.81 99 THR A N 1
ATOM 753 C CA . THR A 1 99 ? 15.286 -0.759 4.824 1.00 94.81 99 THR A CA 1
ATOM 754 C C . THR A 1 99 ? 15.268 0.753 4.608 1.00 94.81 99 THR A C 1
ATOM 756 O O . THR A 1 99 ? 16.302 1.319 4.256 1.00 94.81 99 THR A O 1
ATOM 759 N N . VAL A 1 100 ? 14.129 1.424 4.820 1.00 93.31 100 VAL A N 1
ATOM 760 C CA . VAL A 1 100 ? 14.062 2.885 4.657 1.00 93.31 100 VAL A CA 1
ATOM 761 C C . VAL A 1 100 ? 14.887 3.611 5.710 1.00 93.31 100 VAL A C 1
ATOM 763 O O . VAL A 1 100 ? 15.650 4.504 5.356 1.00 93.31 100 VAL A O 1
ATOM 766 N N . GLU A 1 101 ? 14.829 3.183 6.969 1.00 92.69 101 GLU A N 1
ATOM 767 C CA . GLU A 1 101 ? 15.593 3.817 8.045 1.00 92.69 101 GLU A CA 1
ATOM 768 C C . GLU A 1 101 ? 17.099 3.676 7.838 1.00 92.69 101 GLU A C 1
ATOM 770 O O . GLU A 1 101 ? 17.825 4.657 7.977 1.00 92.69 101 GLU A O 1
ATOM 775 N N . ALA A 1 102 ? 17.562 2.489 7.439 1.00 94.06 102 ALA A N 1
ATOM 776 C CA . ALA A 1 102 ? 18.982 2.234 7.233 1.00 94.06 102 ALA A CA 1
ATOM 777 C C . ALA A 1 102 ? 19.559 2.947 5.999 1.00 94.06 102 ALA A C 1
ATOM 779 O O . ALA A 1 102 ? 20.726 3.330 6.011 1.00 94.06 102 ALA A O 1
ATOM 780 N N . LEU A 1 103 ? 18.778 3.083 4.921 1.00 92.12 103 LEU A N 1
ATOM 781 C CA . LEU A 1 103 ? 19.302 3.526 3.620 1.00 92.12 103 LEU A CA 1
ATOM 782 C C . LEU A 1 103 ? 18.919 4.957 3.241 1.00 92.12 103 LEU A C 1
ATOM 784 O O . LEU A 1 103 ? 19.568 5.543 2.379 1.00 92.12 103 LEU A O 1
ATOM 788 N N . MET A 1 104 ? 17.843 5.497 3.813 1.00 89.00 104 MET A N 1
ATOM 789 C CA . MET A 1 104 ? 17.265 6.787 3.412 1.00 89.00 104 MET A CA 1
ATOM 790 C C . MET A 1 104 ? 16.931 7.692 4.607 1.00 89.00 104 MET A C 1
ATOM 792 O O . MET A 1 104 ? 16.789 8.899 4.430 1.00 89.00 104 MET A O 1
ATOM 796 N N . GLY A 1 105 ? 16.841 7.131 5.815 1.00 87.69 105 GLY A N 1
ATOM 797 C CA . GLY A 1 105 ? 16.485 7.841 7.038 1.00 87.69 105 GLY A CA 1
ATOM 798 C C . GLY A 1 105 ? 14.974 7.844 7.326 1.00 87.69 105 GLY A C 1
ATOM 799 O O . GLY A 1 105 ? 14.156 7.600 6.435 1.00 87.69 105 GLY A O 1
ATOM 800 N N . PRO A 1 106 ? 14.580 8.127 8.581 1.00 85.69 106 PRO A N 1
ATOM 801 C CA . PRO A 1 106 ? 13.196 7.991 9.051 1.00 85.69 106 PRO A CA 1
ATOM 802 C C . PRO A 1 106 ? 12.225 9.007 8.434 1.00 85.69 106 PRO A C 1
ATOM 804 O O . PRO A 1 106 ? 11.024 8.761 8.404 1.00 85.69 106 PRO A O 1
ATOM 807 N N . HIS A 1 107 ? 12.735 10.125 7.913 1.00 82.69 107 HIS A N 1
ATOM 808 C CA . HIS A 1 107 ? 11.929 11.177 7.286 1.00 82.69 107 HIS A CA 1
ATOM 809 C C . HIS A 1 107 ? 11.856 11.059 5.763 1.00 82.69 107 HIS A C 1
ATOM 811 O O . HIS A 1 107 ? 11.275 11.927 5.120 1.00 82.69 107 HIS A O 1
ATOM 817 N N . ALA A 1 108 ? 12.441 10.011 5.171 1.00 83.38 108 ALA A N 1
ATOM 818 C CA . ALA A 1 108 ? 12.363 9.821 3.733 1.00 83.38 108 ALA A CA 1
ATOM 819 C C . ALA A 1 108 ? 10.892 9.723 3.282 1.00 83.38 108 ALA A C 1
ATOM 821 O O . ALA A 1 108 ? 10.100 9.059 3.954 1.00 83.38 108 ALA A O 1
ATOM 822 N N . PRO A 1 109 ? 10.526 10.270 2.114 1.00 78.75 109 PRO A N 1
ATOM 823 C CA . PRO A 1 109 ? 9.137 10.294 1.660 1.00 78.75 109 PRO A CA 1
ATOM 824 C C . PRO A 1 109 ? 8.446 8.915 1.631 1.00 78.75 109 PRO A C 1
ATOM 826 O O . PRO A 1 109 ? 7.255 8.772 1.906 1.00 78.75 109 PRO A O 1
ATOM 829 N N . ILE A 1 110 ? 9.207 7.856 1.335 1.00 84.50 110 ILE A N 1
ATOM 830 C CA . ILE A 1 110 ? 8.713 6.472 1.326 1.00 84.50 110 ILE A CA 1
ATOM 831 C C . ILE A 1 110 ? 8.543 5.862 2.726 1.00 84.50 110 ILE A C 1
ATOM 833 O O . ILE A 1 110 ? 7.802 4.890 2.884 1.00 84.50 110 ILE A O 1
ATOM 837 N N . ALA A 1 111 ? 9.185 6.433 3.751 1.00 88.75 111 ALA A N 1
ATOM 838 C CA . ALA A 1 111 ? 9.068 5.976 5.133 1.00 88.75 111 ALA A CA 1
ATOM 839 C C . ALA A 1 111 ? 7.628 6.088 5.618 1.00 88.75 111 ALA A C 1
ATOM 841 O O . ALA A 1 111 ? 7.108 5.144 6.209 1.00 88.75 111 ALA A O 1
ATOM 842 N N . ARG A 1 112 ? 6.951 7.185 5.258 1.00 87.25 112 ARG A N 1
ATOM 843 C CA . ARG A 1 112 ? 5.529 7.377 5.535 1.00 87.25 112 ARG A CA 1
ATOM 844 C C . ARG A 1 112 ? 4.695 6.202 5.030 1.00 87.25 112 ARG A C 1
ATOM 846 O O . ARG A 1 112 ? 3.957 5.607 5.801 1.00 87.25 112 ARG A O 1
ATOM 853 N N . VAL A 1 113 ? 4.838 5.819 3.761 1.00 86.94 113 VAL A N 1
ATOM 854 C CA . VAL A 1 113 ? 4.064 4.705 3.180 1.00 86.94 113 VAL A CA 1
ATOM 855 C C . VAL A 1 113 ? 4.349 3.389 3.901 1.00 86.94 113 VAL A C 1
ATOM 857 O O . VAL A 1 113 ? 3.412 2.656 4.212 1.00 86.94 113 VAL A O 1
ATOM 860 N N . ALA A 1 114 ? 5.620 3.094 4.189 1.00 93.25 114 ALA A N 1
ATOM 861 C CA . ALA A 1 114 ? 5.995 1.884 4.916 1.00 93.25 114 ALA A CA 1
ATOM 862 C C . ALA A 1 114 ? 5.341 1.831 6.308 1.00 93.25 114 ALA A C 1
ATOM 864 O O . ALA A 1 114 ? 4.815 0.786 6.686 1.00 93.25 114 ALA A O 1
ATOM 865 N N . ARG A 1 115 ? 5.304 2.966 7.020 1.00 93.69 115 ARG A N 1
ATOM 866 C CA . ARG A 1 115 ? 4.664 3.109 8.337 1.00 93.69 115 ARG A CA 1
ATOM 867 C C . ARG A 1 115 ? 3.141 2.978 8.281 1.00 93.69 115 ARG A C 1
ATOM 869 O O . ARG A 1 115 ? 2.570 2.265 9.092 1.00 93.69 115 ARG A O 1
ATOM 876 N N . LEU A 1 116 ? 2.479 3.568 7.282 1.00 90.62 116 LEU A N 1
ATOM 877 C CA . LEU A 1 116 ? 1.027 3.408 7.093 1.00 90.62 116 LEU A CA 1
ATOM 878 C C . LEU A 1 116 ? 0.626 1.943 6.862 1.00 90.62 116 LEU A C 1
ATOM 880 O O . LEU A 1 116 ? -0.392 1.476 7.380 1.00 90.62 116 LEU A O 1
ATOM 884 N N . VAL A 1 117 ? 1.426 1.213 6.078 1.00 93.31 117 VAL A N 1
ATOM 885 C CA . VAL A 1 117 ? 1.213 -0.222 5.859 1.00 93.31 117 VAL A CA 1
ATOM 886 C C . VAL A 1 117 ? 1.489 -1.011 7.136 1.00 93.31 117 VAL A C 1
ATOM 888 O O . VAL A 1 117 ? 0.698 -1.889 7.465 1.00 93.31 117 VAL A O 1
ATOM 891 N N . ALA A 1 118 ? 2.572 -0.703 7.853 1.00 96.31 118 ALA A N 1
ATOM 892 C CA . ALA A 1 118 ? 2.911 -1.369 9.108 1.00 96.31 118 ALA A CA 1
ATOM 893 C C . ALA A 1 118 ? 1.806 -1.217 10.149 1.00 96.31 118 ALA A C 1
ATOM 895 O O . ALA A 1 118 ? 1.284 -2.233 10.591 1.00 96.31 118 ALA A O 1
ATOM 896 N N . ALA A 1 119 ? 1.347 0.009 10.395 1.00 92.94 119 ALA A N 1
ATOM 897 C CA . ALA A 1 119 ? 0.264 0.261 11.332 1.00 92.94 119 ALA A CA 1
ATOM 898 C C . ALA A 1 119 ? -1.023 -0.488 10.968 1.00 92.94 119 ALA A C 1
ATOM 900 O O . ALA A 1 119 ? -1.707 -1.027 11.834 1.00 92.94 119 ALA A O 1
ATOM 901 N N . SER A 1 120 ? -1.339 -0.568 9.670 1.00 87.38 120 SER A N 1
ATOM 902 C CA . SER A 1 120 ? -2.477 -1.366 9.213 1.00 87.38 120 SER A CA 1
ATOM 903 C C . SER A 1 120 ? -2.287 -2.841 9.555 1.00 87.38 120 SER A C 1
ATOM 905 O O . SER A 1 120 ? -3.180 -3.467 10.109 1.00 87.38 120 SER A O 1
ATOM 907 N N . VAL A 1 121 ? -1.120 -3.408 9.260 1.00 90.81 121 VAL A N 1
ATOM 908 C CA . VAL A 1 121 ? -0.842 -4.815 9.557 1.00 90.81 121 VAL A CA 1
ATOM 909 C C . VAL A 1 121 ? -0.828 -5.100 11.061 1.00 90.81 121 VAL A C 1
ATOM 911 O O . VAL A 1 121 ? -1.354 -6.128 11.474 1.00 90.81 121 VAL A O 1
ATOM 914 N N . GLU A 1 122 ? -0.239 -4.216 11.860 1.00 91.75 122 GLU A N 1
ATOM 915 C CA . GLU A 1 122 ? -0.136 -4.332 13.319 1.00 91.75 122 GLU A CA 1
ATOM 916 C C . GLU A 1 122 ? -1.516 -4.318 13.969 1.00 91.75 122 GLU A C 1
ATOM 918 O O . GLU A 1 122 ? -1.828 -5.213 14.750 1.00 91.75 122 GLU A O 1
ATOM 923 N N . TRP A 1 123 ? -2.402 -3.419 13.540 1.00 89.19 123 TRP A N 1
ATOM 924 C CA . TRP A 1 123 ? -3.776 -3.394 14.033 1.00 89.19 123 TRP A CA 1
ATOM 925 C C . TRP A 1 123 ? -4.536 -4.694 13.726 1.00 89.19 123 TRP A C 1
ATOM 927 O O . TRP A 1 123 ? -5.148 -5.286 14.612 1.00 89.19 123 TRP A O 1
ATOM 937 N N . TYR A 1 124 ? -4.423 -5.223 12.500 1.00 83.31 124 TYR A N 1
ATOM 938 C CA . TYR A 1 124 ? -4.997 -6.536 12.158 1.00 83.31 124 TYR A CA 1
ATOM 939 C C . TYR A 1 124 ? -4.309 -7.714 12.874 1.00 83.31 124 TYR A C 1
ATOM 941 O O . TYR A 1 124 ? -4.865 -8.812 12.917 1.00 83.31 124 TYR A O 1
ATOM 949 N N . ALA A 1 125 ? -3.108 -7.509 13.421 1.00 82.62 125 ALA A N 1
ATOM 950 C CA . ALA A 1 125 ? -2.412 -8.462 14.281 1.00 82.62 125 ALA A CA 1
ATOM 951 C C . ALA A 1 125 ? -2.778 -8.306 15.770 1.00 82.62 125 ALA A C 1
ATOM 953 O O . ALA A 1 125 ? -2.199 -9.009 16.599 1.00 82.62 125 ALA A O 1
ATOM 954 N N . CYS A 1 126 ? -3.728 -7.421 16.098 1.00 87.25 126 CYS A N 1
ATOM 955 C CA . CYS A 1 126 ? -4.108 -7.037 17.459 1.00 87.25 126 CYS A CA 1
ATOM 956 C C . CYS A 1 126 ? -2.967 -6.375 18.258 1.00 87.25 126 CYS A C 1
ATOM 958 O O . CYS A 1 126 ? -2.916 -6.500 19.481 1.00 87.25 126 CYS A O 1
ATOM 960 N N . ASP A 1 127 ? -2.047 -5.697 17.571 1.00 89.31 127 ASP A N 1
ATOM 961 C CA . ASP A 1 127 ? -0.979 -4.890 18.165 1.00 89.31 127 ASP A CA 1
ATOM 962 C C . ASP A 1 127 ? -1.331 -3.399 18.057 1.00 89.31 127 ASP A C 1
ATOM 964 O O . ASP A 1 127 ? -0.841 -2.670 17.190 1.00 89.31 127 ASP A O 1
ATOM 968 N N . ASP A 1 128 ? -2.241 -2.960 18.928 1.00 89.25 128 ASP A N 1
ATOM 969 C CA . ASP A 1 128 ? -2.733 -1.581 18.947 1.00 89.25 128 ASP A CA 1
ATOM 970 C C . ASP A 1 128 ? -1.615 -0.579 19.280 1.00 89.25 128 ASP A C 1
ATOM 972 O O . ASP A 1 128 ? -1.555 0.496 18.686 1.00 89.25 128 ASP A O 1
ATOM 976 N N . GLU A 1 129 ? -0.697 -0.927 20.189 1.00 94.88 129 GLU A N 1
ATOM 977 C CA . GLU A 1 129 ? 0.429 -0.059 20.566 1.00 94.88 129 GLU A CA 1
ATOM 978 C C . GLU A 1 129 ? 1.407 0.140 19.402 1.00 94.88 129 GLU A C 1
ATOM 980 O O . GLU A 1 129 ? 1.819 1.274 19.126 1.00 94.88 129 GLU A O 1
ATOM 985 N N . GLY A 1 130 ? 1.747 -0.944 18.694 1.00 93.69 130 GLY A N 1
ATOM 986 C CA . GLY A 1 130 ? 2.547 -0.885 17.472 1.00 93.69 130 GLY A CA 1
ATOM 987 C C . GLY A 1 130 ? 1.884 0.001 16.422 1.00 93.69 130 GLY A C 1
ATOM 988 O O . GLY A 1 130 ? 2.497 0.967 15.950 1.00 93.69 130 GLY A O 1
ATOM 989 N N . ALA A 1 131 ? 0.593 -0.244 16.170 1.00 89.88 131 ALA A N 1
ATOM 990 C CA . ALA A 1 131 ? -0.177 0.520 15.201 1.00 89.88 131 ALA A CA 1
ATOM 991 C C . ALA A 1 131 ? -0.185 2.020 15.523 1.00 89.88 131 ALA A C 1
ATOM 993 O O . ALA A 1 131 ? 0.132 2.829 14.650 1.00 89.88 131 ALA A O 1
ATOM 994 N N . ILE A 1 132 ? -0.474 2.405 16.771 1.00 92.00 132 ILE A N 1
ATOM 995 C CA . ILE A 1 132 ? -0.430 3.809 17.213 1.00 92.00 132 ILE A CA 1
ATOM 996 C C . ILE A 1 132 ? 0.960 4.405 16.960 1.00 92.00 132 ILE A C 1
ATOM 998 O O . ILE A 1 132 ? 1.069 5.461 16.331 1.00 92.00 132 ILE A O 1
ATOM 1002 N N . SER A 1 133 ? 2.022 3.712 17.386 1.00 94.38 133 SER A N 1
ATOM 1003 C CA . SER A 1 133 ? 3.400 4.195 17.245 1.00 94.38 133 SER A CA 1
ATOM 1004 C C . SER A 1 133 ? 3.771 4.493 15.792 1.00 94.38 133 SER A C 1
ATOM 1006 O O . SER A 1 133 ? 4.449 5.485 15.501 1.00 94.38 133 SER A O 1
ATOM 1008 N N . ASP A 1 134 ? 3.341 3.644 14.863 1.00 93.81 134 ASP A N 1
ATOM 1009 C CA . ASP A 1 134 ? 3.673 3.804 13.453 1.00 93.81 134 ASP A CA 1
ATOM 1010 C C . ASP A 1 134 ? 2.798 4.836 12.741 1.00 93.81 134 ASP A C 1
ATOM 1012 O O . ASP A 1 134 ? 3.300 5.535 11.855 1.00 93.81 134 ASP A O 1
ATOM 1016 N N . LEU A 1 135 ? 1.553 5.037 13.182 1.00 89.31 135 LEU A N 1
ATOM 1017 C CA . LEU A 1 135 ? 0.734 6.163 12.727 1.00 89.31 135 LEU A CA 1
ATOM 1018 C C . LEU A 1 135 ? 1.324 7.511 13.148 1.00 89.31 135 LEU A C 1
ATOM 1020 O O . LEU A 1 135 ? 1.461 8.401 12.307 1.00 89.31 135 LEU A O 1
ATOM 1024 N N . GLU A 1 136 ? 1.759 7.644 14.401 1.00 89.81 136 GLU A N 1
ATOM 1025 C CA . GLU A 1 136 ? 2.399 8.868 14.898 1.00 89.81 136 GLU A CA 1
ATOM 1026 C C . GLU A 1 136 ? 3.687 9.192 14.127 1.00 89.81 136 GLU A C 1
ATOM 1028 O O . GLU A 1 136 ? 3.907 10.333 13.716 1.00 89.81 136 GLU A O 1
ATOM 1033 N N . LYS A 1 137 ? 4.531 8.186 13.855 1.00 89.81 137 LYS A N 1
ATOM 1034 C CA . LYS A 1 137 ? 5.739 8.371 13.028 1.00 89.81 137 LYS A CA 1
ATOM 1035 C C . LYS A 1 137 ? 5.398 8.735 11.586 1.00 89.81 137 LYS A C 1
ATOM 1037 O O . LYS A 1 137 ? 6.108 9.535 10.979 1.00 89.81 137 LYS A O 1
ATOM 1042 N N . ALA A 1 138 ? 4.328 8.171 11.025 1.00 86.75 138 ALA A N 1
ATOM 1043 C CA . ALA A 1 138 ? 3.888 8.509 9.674 1.00 86.75 138 ALA A CA 1
ATOM 1044 C C . ALA A 1 138 ? 3.440 9.979 9.556 1.00 86.75 138 ALA A C 1
ATOM 1046 O O . ALA A 1 138 ? 3.609 10.577 8.492 1.00 86.75 138 ALA A O 1
ATOM 1047 N N . GLU A 1 139 ? 2.905 10.582 10.625 1.00 80.31 139 GLU A N 1
ATOM 1048 C CA . GLU A 1 139 ? 2.521 12.001 10.645 1.00 80.31 139 GLU A CA 1
ATOM 1049 C C . GLU A 1 139 ? 3.715 12.968 10.651 1.00 80.31 139 GLU A C 1
ATOM 1051 O O . GLU A 1 139 ? 3.579 14.102 10.183 1.00 80.31 139 GLU A O 1
ATOM 1056 N N . GLN A 1 140 ? 4.881 12.528 11.135 1.00 77.31 140 GLN A N 1
ATOM 1057 C CA . GLN A 1 140 ? 6.106 13.341 11.193 1.00 77.31 140 GLN A CA 1
ATOM 1058 C C . GLN A 1 140 ? 6.745 13.574 9.817 1.00 77.31 140 GLN A C 1
ATOM 1060 O O . GLN A 1 140 ? 7.662 14.383 9.694 1.00 77.31 140 GLN A O 1
ATOM 1065 N N . SER A 1 141 ? 6.299 12.853 8.787 1.00 70.88 141 SER A N 1
ATOM 1066 C CA . SER A 1 141 ? 6.699 13.106 7.407 1.00 70.88 141 SER A CA 1
ATOM 1067 C C . SER A 1 141 ? 5.736 14.109 6.774 1.00 70.88 141 SER A C 1
ATOM 1069 O O . SER A 1 141 ? 4.524 13.881 6.729 1.00 70.88 141 SER A O 1
ATOM 1071 N N . ASP A 1 142 ? 6.285 15.213 6.272 1.00 58.66 142 ASP A N 1
ATOM 1072 C CA . ASP A 1 142 ? 5.534 16.224 5.520 1.00 58.66 142 ASP A CA 1
ATOM 1073 C C . ASP A 1 142 ? 5.372 15.858 4.035 1.00 58.66 142 ASP A C 1
ATOM 1075 O O . ASP A 1 142 ? 4.690 16.569 3.298 1.00 58.66 142 ASP A O 1
ATOM 1079 N N . ASP A 1 143 ? 5.956 14.739 3.594 1.00 60.34 143 ASP A N 1
ATOM 1080 C CA . ASP A 1 143 ? 5.958 14.355 2.189 1.00 60.34 143 ASP A CA 1
ATOM 1081 C C . ASP A 1 143 ? 4.693 13.598 1.753 1.00 60.34 143 ASP A C 1
ATOM 1083 O O . ASP A 1 143 ? 4.220 12.624 2.354 1.00 60.34 143 ASP A O 1
ATOM 1087 N N . GLU A 1 144 ? 4.191 14.030 0.602 1.00 56.75 144 GLU A N 1
ATOM 1088 C CA . GLU A 1 144 ? 2.937 13.618 -0.018 1.00 56.75 144 GLU A CA 1
ATOM 1089 C C . GLU A 1 144 ? 3.115 12.354 -0.885 1.00 56.75 144 GLU A C 1
ATOM 1091 O O . GLU A 1 144 ? 3.075 12.398 -2.117 1.00 56.75 144 GLU A O 1
ATOM 1096 N N . HIS A 1 145 ? 3.322 11.186 -0.259 1.00 58.78 145 HIS A N 1
ATOM 1097 C CA . HIS A 1 145 ? 3.380 9.900 -0.974 1.00 58.78 145 HIS A CA 1
ATOM 1098 C C . HIS A 1 145 ? 2.485 8.821 -0.368 1.00 58.78 145 HIS A C 1
ATOM 1100 O O . HIS A 1 145 ? 2.358 8.680 0.851 1.00 58.78 145 HIS A O 1
ATOM 1106 N N . GLY A 1 146 ? 1.892 8.011 -1.246 1.00 61.44 146 GLY A N 1
ATOM 1107 C CA . GLY A 1 146 ? 1.126 6.826 -0.880 1.00 61.44 146 GLY A CA 1
ATOM 1108 C C . GLY A 1 146 ? 0.078 6.472 -1.924 1.00 61.44 146 GLY A C 1
ATOM 1109 O O . GLY A 1 146 ? -0.446 7.340 -2.616 1.00 61.44 146 GLY A O 1
ATOM 1110 N N . LEU A 1 147 ? -0.239 5.183 -2.027 1.00 69.25 147 LEU A N 1
ATOM 1111 C CA . LEU A 1 147 ? -1.446 4.758 -2.724 1.00 69.25 147 LEU A CA 1
ATOM 1112 C C . LEU A 1 147 ? -2.660 5.163 -1.892 1.00 69.25 147 LEU A C 1
ATOM 1114 O O . LEU A 1 147 ? -2.675 4.849 -0.700 1.00 69.25 147 LEU A O 1
ATOM 1118 N N . PRO A 1 148 ? -3.699 5.766 -2.484 1.00 69.25 148 PRO A N 1
ATOM 1119 C CA . PRO A 1 148 ? -4.855 6.208 -1.716 1.00 69.25 148 PRO A CA 1
ATOM 1120 C C . PRO A 1 148 ? -5.517 5.109 -0.882 1.00 69.25 148 PRO A C 1
ATOM 1122 O O . PRO A 1 148 ? -5.913 5.360 0.251 1.00 69.25 148 PRO A O 1
ATOM 1125 N N . LEU A 1 149 ? -5.545 3.873 -1.392 1.00 70.75 149 LEU A N 1
ATOM 1126 C CA . LEU A 1 149 ? -6.058 2.713 -0.663 1.00 70.75 149 LEU A CA 1
ATOM 1127 C C . LEU A 1 149 ? -5.285 2.433 0.642 1.00 70.75 149 LEU A C 1
ATOM 1129 O O . LEU A 1 149 ? -5.899 2.127 1.660 1.00 70.75 149 LEU A O 1
ATOM 1133 N N . ILE A 1 150 ? -3.957 2.595 0.642 1.00 78.19 150 ILE A N 1
ATOM 1134 C CA . ILE A 1 150 ? -3.131 2.452 1.853 1.00 78.19 150 ILE A CA 1
ATOM 1135 C C . ILE A 1 150 ? -3.499 3.540 2.862 1.00 78.19 150 ILE A C 1
ATOM 1137 O O . ILE A 1 150 ? -3.653 3.259 4.048 1.00 78.19 150 ILE A O 1
ATOM 1141 N N . VAL A 1 151 ? -3.662 4.783 2.398 1.00 75.56 151 VAL A N 1
ATOM 1142 C CA . VAL A 1 151 ? -3.959 5.899 3.303 1.00 75.56 151 VAL A CA 1
ATOM 1143 C C . VAL A 1 151 ? -5.361 5.779 3.904 1.00 75.56 151 VAL A C 1
ATOM 1145 O O . VAL A 1 151 ? -5.536 6.048 5.087 1.00 75.56 151 VAL A O 1
ATOM 1148 N N . VAL A 1 152 ? -6.343 5.315 3.127 1.00 72.44 152 VAL A N 1
ATOM 1149 C CA . VAL A 1 152 ? -7.699 5.018 3.618 1.00 72.44 152 VAL A CA 1
ATOM 1150 C C . VAL A 1 152 ? -7.687 3.897 4.659 1.00 72.44 152 VAL A C 1
ATOM 1152 O O . VAL A 1 152 ? -8.333 4.021 5.700 1.00 72.44 152 VAL A O 1
ATOM 1155 N N . CYS A 1 153 ? -6.946 2.815 4.402 1.00 73.94 153 CYS A N 1
ATOM 1156 C CA . CYS A 1 153 ? -6.814 1.709 5.350 1.00 73.94 153 CYS A CA 1
ATOM 1157 C C . CYS A 1 153 ? -6.232 2.201 6.683 1.00 73.94 153 CYS A C 1
ATOM 1159 O O . CYS A 1 153 ? -6.812 1.967 7.741 1.00 73.94 153 CYS A O 1
ATOM 1161 N N . ALA A 1 154 ? -5.147 2.974 6.627 1.00 80.62 154 ALA A N 1
ATOM 1162 C CA . ALA A 1 154 ? -4.518 3.519 7.822 1.00 80.62 154 ALA A CA 1
ATOM 1163 C C . ALA A 1 154 ? -5.424 4.527 8.561 1.00 80.62 154 ALA A C 1
ATOM 1165 O O . ALA A 1 154 ? -5.504 4.498 9.785 1.00 80.62 154 ALA A O 1
ATOM 1166 N N . ALA A 1 155 ? -6.183 5.361 7.841 1.00 74.56 155 ALA A N 1
ATOM 1167 C CA . ALA A 1 155 ? -7.171 6.253 8.454 1.00 74.56 155 ALA A CA 1
ATOM 1168 C C . ALA A 1 155 ? -8.294 5.484 9.177 1.00 74.56 155 ALA A C 1
ATOM 1170 O O . ALA A 1 155 ? -8.775 5.917 10.224 1.00 74.56 155 ALA A O 1
ATOM 1171 N N . SER A 1 156 ? -8.693 4.325 8.646 1.00 71.75 156 SER A N 1
ATOM 1172 C CA . SER A 1 156 ? -9.691 3.455 9.283 1.00 71.75 156 SER A CA 1
ATOM 1173 C C . SER A 1 156 ? -9.160 2.869 10.593 1.00 71.75 156 SER A C 1
ATOM 1175 O O . SER A 1 156 ? -9.850 2.909 11.609 1.00 71.75 156 SER A O 1
ATOM 1177 N N . VAL A 1 157 ? -7.903 2.415 10.586 1.00 77.25 157 VAL A N 1
ATOM 1178 C CA . VAL A 1 157 ? -7.184 1.928 11.776 1.00 77.25 157 VAL A CA 1
ATOM 1179 C C . VAL A 1 157 ? -7.121 3.011 12.851 1.00 77.25 157 VAL A C 1
ATOM 1181 O O . VAL A 1 157 ? -7.515 2.791 13.991 1.00 77.25 157 VAL A O 1
ATOM 1184 N N . ALA A 1 158 ? -6.718 4.222 12.475 1.00 79.44 158 ALA A N 1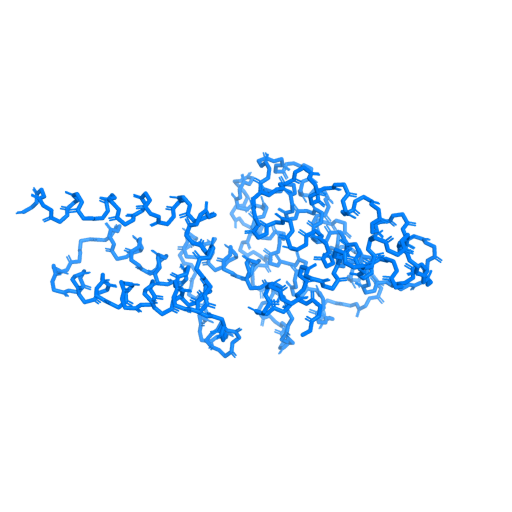
ATOM 1185 C CA . ALA A 1 158 ? -6.642 5.357 13.387 1.00 79.44 158 ALA A CA 1
ATOM 1186 C C . ALA A 1 158 ? -7.955 5.657 14.098 1.00 79.44 158 ALA A C 1
ATOM 1188 O O . ALA A 1 158 ? -7.987 5.914 15.299 1.00 79.44 158 ALA A O 1
ATOM 1189 N N . ARG A 1 159 ? -9.046 5.618 13.332 1.00 73.06 159 ARG A N 1
ATOM 1190 C CA . ARG A 1 159 ? -10.384 5.865 13.846 1.00 73.06 159 ARG A CA 1
ATOM 1191 C C . ARG A 1 159 ? -10.821 4.761 14.799 1.00 73.06 159 ARG A C 1
ATOM 1193 O O . ARG A 1 159 ? -11.380 5.080 15.845 1.00 73.06 159 ARG A O 1
ATOM 1200 N N . ALA A 1 160 ? -10.561 3.500 14.455 1.00 70.31 160 ALA A N 1
ATOM 1201 C CA . ALA A 1 160 ? -10.846 2.365 15.330 1.00 70.31 160 ALA A CA 1
ATOM 1202 C C . ALA A 1 160 ? -10.095 2.478 16.668 1.00 70.31 160 ALA A C 1
ATOM 1204 O O . ALA A 1 160 ? -10.642 2.137 17.712 1.00 70.31 160 ALA A O 1
ATOM 1205 N N . LEU A 1 161 ? -8.889 3.046 16.637 1.00 76.75 161 LEU A N 1
ATOM 1206 C CA . LEU A 1 161 ? -8.055 3.327 17.806 1.00 76.75 161 LEU A CA 1
ATOM 1207 C C . LEU A 1 161 ? -8.409 4.648 18.521 1.00 76.75 161 LEU A C 1
ATOM 1209 O O . LEU A 1 161 ? -7.751 5.025 19.487 1.00 76.75 161 LEU A O 1
ATOM 1213 N N . GLY A 1 162 ? -9.431 5.379 18.061 1.00 76.38 162 GLY A N 1
ATOM 1214 C CA . GLY A 1 162 ? -9.854 6.647 18.664 1.00 76.38 162 GLY A CA 1
ATOM 1215 C C . GLY A 1 162 ? -8.860 7.803 18.492 1.00 76.38 162 GLY A C 1
ATOM 1216 O O . GLY A 1 162 ? -8.961 8.807 19.199 1.00 76.38 162 GLY A O 1
ATOM 1217 N N . LEU A 1 163 ? -7.908 7.692 17.562 1.00 76.62 163 LEU A N 1
ATOM 1218 C CA . LEU A 1 163 ? -6.912 8.727 17.307 1.00 76.62 163 LEU A CA 1
ATOM 1219 C C . LEU A 1 163 ? -7.537 9.901 16.550 1.00 76.62 163 LEU A C 1
ATOM 1221 O O . LEU A 1 163 ? -8.206 9.731 15.528 1.00 76.62 163 LEU A O 1
ATOM 1225 N N . ASN A 1 164 ? -7.252 11.120 17.010 1.00 69.44 164 ASN A N 1
ATOM 1226 C CA . ASN A 1 164 ? -7.602 12.346 16.294 1.00 69.44 164 ASN A CA 1
ATOM 1227 C C . ASN A 1 164 ? -6.571 12.632 15.192 1.00 69.44 164 ASN A C 1
ATOM 1229 O O . ASN A 1 164 ? -5.876 13.652 15.206 1.00 69.44 164 ASN A O 1
ATOM 1233 N N . TRP A 1 165 ? -6.434 11.691 14.260 1.00 65.81 165 TRP A N 1
ATOM 1234 C CA . TRP A 1 165 ? -5.579 11.869 13.097 1.00 65.81 165 TRP A CA 1
ATOM 1235 C C . TRP A 1 165 ? -6.216 12.919 12.199 1.00 65.81 165 TRP A C 1
ATOM 1237 O O . TRP A 1 165 ? -7.385 12.820 11.819 1.00 65.81 165 TRP A O 1
ATOM 1247 N N . LYS A 1 166 ? -5.446 13.956 11.870 1.00 57.50 166 LYS A N 1
ATOM 1248 C CA . LYS A 1 166 ? -5.870 15.039 10.981 1.00 57.50 166 LYS A CA 1
ATOM 1249 C C . LYS A 1 166 ? -6.223 14.498 9.588 1.00 57.50 166 LYS A C 1
ATOM 1251 O O . LYS A 1 166 ? -5.407 14.550 8.666 1.00 57.50 166 LYS A O 1
ATOM 1256 N N . GLU A 1 167 ? -7.484 14.098 9.410 1.00 50.16 167 GLU A N 1
ATOM 1257 C CA . GLU A 1 167 ? -8.090 13.731 8.120 1.00 50.16 167 GLU A CA 1
ATOM 1258 C C . GLU A 1 167 ? -7.876 14.824 7.053 1.00 50.16 167 GLU A C 1
ATOM 1260 O O . GLU A 1 167 ? -7.817 14.520 5.866 1.00 50.16 167 GLU A O 1
ATOM 1265 N N . ARG A 1 168 ? -7.644 16.087 7.455 1.00 44.03 168 ARG A N 1
ATOM 1266 C CA . ARG A 1 168 ? -7.333 17.218 6.556 1.00 44.03 168 ARG A CA 1
ATOM 1267 C C . ARG A 1 168 ? -6.167 16.966 5.592 1.00 44.03 168 ARG A C 1
ATOM 1269 O O . ARG A 1 168 ? -6.164 17.533 4.505 1.00 44.03 168 ARG A O 1
ATOM 1276 N N . ARG A 1 169 ? -5.181 16.124 5.938 1.00 48.69 169 ARG A N 1
ATOM 1277 C CA . ARG A 1 169 ? -4.086 15.783 5.002 1.00 48.69 169 ARG A CA 1
ATOM 1278 C C . ARG A 1 169 ? -4.542 14.829 3.886 1.00 48.69 169 ARG A C 1
ATOM 1280 O O . ARG A 1 169 ? -3.961 14.850 2.807 1.00 48.69 169 ARG A O 1
ATOM 1287 N N . LEU A 1 170 ? -5.611 14.052 4.102 1.00 47.38 170 LEU A N 1
ATOM 1288 C CA . LEU A 1 170 ? -6.242 13.239 3.057 1.00 47.38 170 LEU A CA 1
ATOM 1289 C C . LEU A 1 170 ? -6.947 14.128 2.026 1.00 47.38 170 LEU A C 1
ATOM 1291 O O . LEU A 1 170 ? -6.826 13.884 0.833 1.00 47.38 170 LEU A O 1
ATOM 1295 N N . GLU A 1 171 ? -7.646 15.180 2.461 1.00 40.62 171 GLU A N 1
ATOM 1296 C CA . GLU A 1 171 ? -8.528 16.005 1.615 1.00 40.62 171 GLU A CA 1
ATOM 1297 C C . GLU A 1 171 ? -7.851 16.577 0.358 1.00 40.62 171 GLU A C 1
ATOM 1299 O O . GLU A 1 171 ? -8.485 16.645 -0.693 1.00 40.62 171 GLU A O 1
ATOM 1304 N N . ASN A 1 172 ? -6.555 16.897 0.423 1.00 39.16 172 ASN A N 1
ATOM 1305 C CA . ASN A 1 172 ? -5.806 17.413 -0.729 1.00 39.16 172 ASN A CA 1
ATOM 1306 C C . ASN A 1 172 ? -5.411 16.330 -1.756 1.00 39.16 172 ASN A C 1
ATOM 1308 O O . ASN A 1 172 ? -5.082 16.662 -2.897 1.00 39.16 172 ASN A O 1
ATOM 1312 N N . HIS A 1 173 ? -5.441 15.051 -1.363 1.00 42.53 173 HIS A N 1
ATOM 1313 C CA . HIS A 1 173 ? -4.887 13.916 -2.116 1.00 42.53 173 HIS A CA 1
ATOM 1314 C C . HIS A 1 173 ? -5.957 13.000 -2.723 1.00 42.53 173 HIS A C 1
ATOM 1316 O O . HIS A 1 173 ? -5.662 12.221 -3.625 1.00 42.53 173 HIS A O 1
ATOM 1322 N N . LEU A 1 174 ? -7.207 13.081 -2.259 1.00 46.00 174 LEU A N 1
ATOM 1323 C CA . LEU A 1 174 ? -8.311 12.256 -2.762 1.00 46.00 174 LEU A CA 1
ATOM 1324 C C . LEU A 1 174 ? -9.031 12.983 -3.912 1.00 46.00 174 LEU A C 1
ATOM 1326 O O . LEU A 1 174 ? -10.165 13.442 -3.768 1.00 46.00 174 LEU A O 1
ATOM 1330 N N . ARG A 1 175 ? -8.371 13.130 -5.068 1.00 42.44 175 ARG A N 1
ATOM 1331 C CA . ARG A 1 175 ? -9.006 13.727 -6.262 1.00 42.44 175 ARG A CA 1
ATOM 1332 C C . ARG A 1 175 ? -9.823 12.721 -7.079 1.00 42.44 175 ARG A C 1
ATOM 1334 O O . ARG A 1 175 ? -10.648 13.143 -7.885 1.00 42.44 175 ARG A O 1
ATOM 1341 N N . SER A 1 176 ? -9.667 11.414 -6.847 1.00 43.91 176 SER A N 1
ATOM 1342 C CA . SER A 1 176 ? -10.491 10.401 -7.518 1.00 43.91 176 SER A CA 1
ATOM 1343 C C . SER A 1 176 ? -11.904 10.305 -6.915 1.00 43.91 176 SER A C 1
ATOM 1345 O O . SER A 1 176 ? -12.042 10.183 -5.690 1.00 43.91 176 SER A O 1
ATOM 1347 N N . PRO A 1 177 ? -12.964 10.258 -7.745 1.00 44.72 177 PRO A N 1
ATOM 1348 C CA . PRO A 1 177 ? -14.330 9.943 -7.317 1.00 44.72 177 PRO A CA 1
ATOM 1349 C C . PRO A 1 177 ? -14.438 8.647 -6.496 1.00 44.72 177 PRO A C 1
ATOM 1351 O O . PRO A 1 177 ? -15.161 8.613 -5.504 1.00 44.72 177 PRO A O 1
ATOM 1354 N N . ALA A 1 178 ? -13.657 7.617 -6.841 1.00 43.38 178 ALA A N 1
ATOM 1355 C CA . ALA A 1 178 ? -13.618 6.328 -6.145 1.00 43.38 178 ALA A CA 1
ATOM 1356 C C . ALA A 1 178 ? -13.182 6.450 -4.677 1.00 43.38 178 ALA A C 1
ATOM 1358 O O . ALA A 1 178 ? -13.741 5.821 -3.783 1.00 43.38 178 ALA A O 1
ATOM 1359 N N . ILE A 1 179 ? -12.187 7.293 -4.419 1.00 48.16 179 ILE A N 1
ATOM 1360 C CA . ILE A 1 179 ? -11.603 7.454 -3.089 1.00 48.16 179 ILE A CA 1
ATOM 1361 C C . ILE A 1 179 ? -12.453 8.398 -2.238 1.00 48.16 179 ILE A C 1
ATOM 1363 O O . ILE A 1 179 ? -12.642 8.161 -1.046 1.00 48.16 179 ILE A O 1
ATOM 1367 N N . ASN A 1 180 ? -13.035 9.425 -2.865 1.00 51.38 180 ASN A N 1
ATOM 1368 C CA . ASN A 1 180 ? -14.064 10.246 -2.235 1.00 51.38 180 ASN A CA 1
ATOM 1369 C C . ASN A 1 180 ? -15.287 9.419 -1.842 1.00 51.38 180 ASN A C 1
ATOM 1371 O O . ASN A 1 180 ? -15.894 9.721 -0.819 1.00 51.38 180 ASN A O 1
ATOM 1375 N N . LEU A 1 181 ? -15.626 8.387 -2.617 1.00 50.34 181 LEU A N 1
ATOM 1376 C CA . LEU A 1 181 ? -16.710 7.478 -2.288 1.00 50.34 181 LEU A CA 1
ATOM 1377 C C . LEU A 1 181 ? -16.354 6.532 -1.142 1.00 50.34 181 LEU A C 1
ATOM 1379 O O . LEU A 1 181 ? -17.134 6.414 -0.206 1.00 50.34 181 LEU A O 1
ATOM 1383 N N . ILE A 1 182 ? -15.180 5.896 -1.182 1.00 49.44 182 ILE A N 1
ATOM 1384 C CA . ILE A 1 182 ? -14.715 5.028 -0.093 1.00 49.44 182 ILE A CA 1
ATOM 1385 C C . ILE A 1 182 ? -14.644 5.826 1.222 1.00 49.44 182 ILE A C 1
ATOM 1387 O O . ILE A 1 182 ? -15.126 5.359 2.249 1.00 49.44 182 ILE A O 1
ATOM 1391 N N . ARG A 1 183 ? -14.144 7.070 1.187 1.00 53.66 183 ARG A N 1
ATOM 1392 C CA . ARG A 1 183 ? -14.156 7.977 2.346 1.00 53.66 183 ARG A CA 1
ATOM 1393 C C . ARG A 1 183 ? -15.568 8.218 2.883 1.00 53.66 183 ARG A C 1
ATOM 1395 O O . ARG A 1 183 ? -15.756 8.152 4.093 1.00 53.66 183 ARG A O 1
ATOM 1402 N N . GLU A 1 184 ? -16.541 8.504 2.018 1.00 58.44 184 GLU A N 1
ATOM 1403 C CA . GLU A 1 184 ? -17.922 8.708 2.475 1.00 58.44 184 GLU A CA 1
ATOM 1404 C C . GLU A 1 184 ? -18.573 7.419 2.977 1.00 58.44 184 GLU A C 1
ATOM 1406 O O . GLU A 1 184 ? -19.302 7.476 3.960 1.00 58.44 184 GLU A O 1
ATOM 1411 N N . ALA A 1 185 ? -18.254 6.261 2.391 1.00 52.72 185 ALA A N 1
ATOM 1412 C CA . ALA A 1 185 ? -18.698 4.957 2.889 1.00 52.72 185 ALA A CA 1
ATOM 1413 C C . ALA A 1 185 ? -18.263 4.757 4.345 1.00 52.72 185 ALA A C 1
ATOM 1415 O O . ALA A 1 185 ? -19.060 4.420 5.217 1.00 52.72 185 ALA A O 1
ATOM 1416 N N . TYR A 1 186 ? -16.994 5.062 4.618 1.00 53.19 186 TYR A N 1
ATOM 1417 C CA . TYR A 1 186 ? -16.426 4.981 5.956 1.00 53.19 186 TYR A CA 1
ATOM 1418 C C . TYR A 1 186 ? -16.942 6.080 6.890 1.00 53.19 186 TYR A C 1
ATOM 1420 O O . TYR A 1 186 ? -17.039 5.859 8.097 1.00 53.19 186 TYR A O 1
ATOM 1428 N N . ARG A 1 187 ? -17.253 7.280 6.382 1.00 60.66 187 ARG A N 1
ATOM 1429 C CA . ARG A 1 187 ? -17.887 8.344 7.179 1.00 60.66 187 ARG A CA 1
ATOM 1430 C C . ARG A 1 187 ? -19.290 7.919 7.617 1.00 60.66 187 ARG A C 1
ATOM 1432 O O . ARG A 1 187 ? -19.634 8.094 8.781 1.00 60.66 187 ARG A O 1
ATOM 1439 N N . LEU A 1 188 ? -20.057 7.317 6.711 1.00 57.16 188 LEU A N 1
ATOM 1440 C CA . LEU A 1 188 ? -21.373 6.742 6.983 1.00 57.16 188 LEU A CA 1
ATOM 1441 C C . LEU A 1 188 ? -21.316 5.619 8.012 1.00 57.16 188 LEU A C 1
ATOM 1443 O O . LEU A 1 188 ? -22.081 5.641 8.973 1.00 57.16 188 LEU A O 1
ATOM 1447 N N . GLU A 1 189 ? -20.374 4.688 7.868 1.00 51.28 189 GLU A N 1
ATOM 1448 C CA . GLU A 1 189 ? -20.178 3.615 8.843 1.00 51.28 189 GLU A CA 1
ATOM 1449 C C . GLU A 1 189 ? -19.930 4.184 10.254 1.00 51.28 189 GLU A C 1
ATOM 1451 O O . GLU A 1 189 ? -20.604 3.796 11.208 1.00 51.28 189 GLU A O 1
ATOM 1456 N N . ALA A 1 190 ? -19.065 5.196 10.381 1.00 55.62 190 ALA A N 1
ATOM 1457 C CA . ALA A 1 190 ? -18.768 5.849 11.659 1.00 55.62 190 ALA A CA 1
ATOM 1458 C C . ALA A 1 190 ? -19.961 6.618 12.262 1.00 55.62 190 ALA A C 1
ATOM 1460 O O . ALA A 1 190 ? -20.093 6.690 13.486 1.00 55.62 190 ALA A O 1
ATOM 1461 N N . VAL A 1 191 ? -20.828 7.189 11.421 1.00 57.97 191 VAL A N 1
ATOM 1462 C CA . VAL A 1 191 ? -22.081 7.831 11.851 1.00 57.97 191 VAL A CA 1
ATOM 1463 C C . VAL A 1 191 ? -23.084 6.773 12.328 1.00 57.97 191 VAL A C 1
ATOM 1465 O O . VAL A 1 191 ? -23.719 6.963 13.355 1.00 57.97 191 VAL A O 1
ATOM 1468 N N . THR A 1 192 ? -23.171 5.616 11.667 1.00 55.28 192 THR A N 1
ATOM 1469 C CA . THR A 1 192 ? -24.110 4.537 12.043 1.00 55.28 192 THR A CA 1
ATOM 1470 C C . THR A 1 192 ? -23.710 3.726 13.280 1.00 55.28 192 THR A C 1
ATOM 1472 O O . THR A 1 192 ? -24.531 2.975 13.807 1.00 55.28 192 THR A O 1
ATOM 1475 N N . GLN A 1 193 ? -22.459 3.840 13.734 1.00 51.31 193 GLN A N 1
ATOM 1476 C CA . GLN A 1 193 ? -21.955 3.196 14.956 1.00 51.31 193 GLN A CA 1
ATOM 1477 C C . GLN A 1 193 ? -22.175 4.044 16.223 1.00 51.31 193 GLN A C 1
ATOM 1479 O O . GLN A 1 193 ? -21.883 3.585 17.326 1.00 51.31 193 GLN A O 1
ATOM 1484 N N . LYS A 1 194 ? -22.693 5.270 16.086 1.00 55.28 194 LYS A N 1
ATOM 1485 C CA . LYS A 1 194 ? -23.048 6.167 17.193 1.00 55.28 194 LYS A CA 1
ATOM 1486 C C . LYS A 1 194 ? -24.571 6.353 17.223 1.00 55.28 194 LYS A C 1
ATOM 1488 O O . LYS A 1 194 ? -25.221 6.233 16.188 1.00 55.28 194 LYS A O 1
ATOM 1493 N N . ASP A 1 195 ? -25.151 6.667 18.383 1.00 56.03 195 ASP A N 1
ATOM 1494 C CA . ASP A 1 195 ? -26.527 7.185 18.430 1.00 56.03 195 ASP A CA 1
ATOM 1495 C C . ASP A 1 195 ? -26.513 8.608 17.860 1.00 56.03 195 ASP A C 1
ATOM 1497 O O . ASP A 1 195 ? -26.218 9.581 18.557 1.00 56.03 195 ASP A O 1
ATOM 1501 N N . 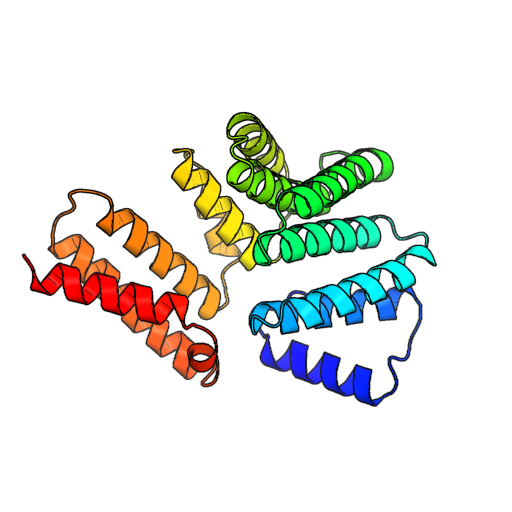VAL A 1 196 ? -26.734 8.708 16.551 1.00 60.38 196 VAL A N 1
ATOM 1502 C CA . VAL A 1 196 ? -26.755 9.968 15.804 1.00 60.38 196 VAL A CA 1
ATOM 1503 C C . VAL A 1 196 ? -28.181 10.258 15.349 1.00 60.38 196 VAL A C 1
ATOM 1505 O O . VAL A 1 196 ? -28.954 9.343 15.069 1.00 60.38 196 VAL A O 1
ATOM 1508 N N . ASP A 1 197 ? -28.519 11.545 15.299 1.00 65.31 197 ASP A N 1
ATOM 1509 C CA . ASP A 1 197 ? -29.780 12.052 14.762 1.00 65.31 197 ASP A CA 1
ATOM 1510 C C . ASP A 1 197 ? -30.020 11.535 13.330 1.00 65.31 197 ASP A C 1
ATOM 1512 O O . ASP A 1 197 ? -29.108 11.523 12.496 1.00 65.31 197 ASP A O 1
ATOM 1516 N N . LEU A 1 198 ? -31.257 11.119 13.053 1.00 61.12 198 LEU A N 1
ATOM 1517 C CA . LEU A 1 198 ? -31.692 10.563 11.773 1.00 61.12 198 LEU A CA 1
ATOM 1518 C C . LEU A 1 198 ? -31.401 11.529 10.616 1.00 61.12 198 LEU A C 1
ATOM 1520 O O . LEU A 1 198 ? -30.917 11.094 9.575 1.00 61.12 198 LEU A O 1
ATOM 1524 N N . ALA A 1 199 ? -31.582 12.835 10.835 1.00 67.19 199 ALA A N 1
ATOM 1525 C CA . ALA A 1 199 ? -31.330 13.859 9.819 1.00 67.19 199 ALA A CA 1
ATOM 1526 C C . ALA A 1 199 ? -29.852 13.915 9.383 1.00 67.19 199 ALA A C 1
ATOM 1528 O O . ALA A 1 199 ? -29.542 14.112 8.211 1.00 67.19 199 ALA A O 1
ATOM 1529 N N . VAL A 1 200 ? -28.916 13.682 10.312 1.00 61.12 200 VAL A N 1
ATOM 1530 C CA . VAL A 1 200 ? -27.472 13.636 10.011 1.00 61.12 200 VAL A CA 1
ATOM 1531 C C . VAL A 1 200 ? -27.119 12.377 9.216 1.00 61.12 200 VAL A C 1
ATOM 1533 O O . VAL A 1 200 ? -26.200 12.390 8.395 1.00 61.12 200 VAL A O 1
ATOM 1536 N N . LEU A 1 201 ? -27.845 11.287 9.461 1.00 57.34 201 LEU A N 1
ATOM 1537 C CA . LEU A 1 201 ? -27.673 10.018 8.764 1.00 57.34 201 LEU A CA 1
ATOM 1538 C C . LEU A 1 201 ? -28.219 10.101 7.329 1.00 57.34 201 LEU A C 1
ATOM 1540 O O . LEU A 1 201 ? -27.541 9.667 6.401 1.00 57.34 201 LEU A O 1
ATOM 1544 N N . GLU A 1 202 ? -29.384 10.723 7.139 1.00 62.81 202 GLU A N 1
ATOM 1545 C CA . GLU A 1 202 ? -29.992 10.982 5.826 1.00 62.81 202 GLU A CA 1
ATOM 1546 C C . GLU A 1 202 ? -29.116 11.889 4.948 1.00 62.81 202 GLU A C 1
ATOM 1548 O O . GLU A 1 202 ? -28.847 11.545 3.794 1.00 62.81 202 GLU A O 1
ATOM 1553 N N . ASP A 1 203 ? -28.581 12.983 5.502 1.00 66.75 203 ASP A N 1
ATOM 1554 C CA . ASP A 1 203 ? -27.648 13.868 4.789 1.00 66.75 203 ASP A CA 1
ATOM 1555 C C . ASP A 1 203 ? -26.368 13.126 4.368 1.00 66.75 203 ASP A C 1
ATOM 1557 O O . ASP A 1 203 ? -25.879 13.283 3.245 1.00 66.75 203 ASP A O 1
ATOM 1561 N N . ALA A 1 204 ? -25.822 12.281 5.249 1.00 59.09 204 ALA A N 1
ATOM 1562 C CA . ALA A 1 204 ? -24.636 11.487 4.939 1.00 59.09 204 ALA A CA 1
ATOM 1563 C C . ALA A 1 204 ? -24.901 10.463 3.818 1.00 59.09 204 ALA A C 1
ATOM 1565 O O . ALA A 1 204 ? -24.048 10.286 2.943 1.00 59.09 204 ALA A O 1
ATOM 1566 N N . VAL A 1 205 ? -26.082 9.830 3.807 1.00 58.12 205 VAL A N 1
ATOM 1567 C CA . VAL A 1 205 ? -26.500 8.896 2.745 1.00 58.12 205 VAL A CA 1
ATOM 1568 C C . VAL A 1 205 ? -26.679 9.637 1.422 1.00 58.12 205 VAL A C 1
ATOM 1570 O O . VAL A 1 205 ? -26.144 9.195 0.408 1.00 58.12 205 VAL A O 1
ATOM 1573 N N . ALA A 1 206 ? -27.330 10.802 1.425 1.00 67.06 206 ALA A N 1
ATOM 1574 C CA . ALA A 1 206 ? -27.524 11.605 0.218 1.00 67.06 206 ALA A CA 1
ATOM 1575 C C . ALA A 1 206 ? -26.189 12.044 -0.414 1.00 67.06 206 ALA A C 1
ATOM 1577 O O . ALA A 1 206 ? -26.014 11.979 -1.634 1.00 67.06 206 ALA A O 1
ATOM 1578 N N . VAL A 1 207 ? -25.209 12.439 0.410 1.00 63.09 207 VAL A N 1
ATOM 1579 C CA . VAL A 1 207 ? -23.853 12.778 -0.057 1.00 63.09 207 VAL A CA 1
ATOM 1580 C C . VAL A 1 207 ? -23.132 11.553 -0.630 1.00 63.09 207 VAL A C 1
ATOM 1582 O O . VAL A 1 207 ? -22.429 11.671 -1.639 1.00 63.09 207 VAL A O 1
ATOM 1585 N N . PHE A 1 208 ? -23.297 10.378 -0.019 1.00 59.53 208 PHE A N 1
ATOM 1586 C CA . PHE A 1 208 ? -22.715 9.130 -0.512 1.00 59.53 208 PHE A CA 1
ATOM 1587 C C . PHE A 1 208 ? -23.326 8.678 -1.836 1.00 59.53 208 PHE A C 1
ATOM 1589 O O . PHE A 1 208 ? -22.576 8.364 -2.760 1.00 59.53 208 PHE A O 1
ATOM 1596 N N . ASP A 1 209 ? -24.651 8.714 -1.967 1.00 58.22 209 ASP A N 1
ATOM 1597 C CA . ASP A 1 209 ? -25.350 8.340 -3.198 1.00 58.22 209 ASP A CA 1
ATOM 1598 C C . ASP A 1 209 ? -24.978 9.277 -4.356 1.00 58.22 209 ASP A C 1
ATOM 1600 O O . ASP A 1 209 ? -24.596 8.810 -5.433 1.00 58.22 209 ASP A O 1
ATOM 1604 N N . ALA A 1 210 ? -24.934 10.594 -4.115 1.00 65.69 210 ALA A N 1
ATOM 1605 C CA . ALA A 1 210 ? -24.487 11.564 -5.117 1.00 65.69 210 ALA A CA 1
ATOM 1606 C C . ALA A 1 210 ? -23.047 11.291 -5.596 1.00 65.69 210 ALA A C 1
ATOM 1608 O O . ALA A 1 210 ? -22.729 11.412 -6.783 1.00 65.69 210 ALA A O 1
ATOM 1609 N N . ARG A 1 211 ? -22.158 10.881 -4.684 1.00 60.97 211 ARG A N 1
ATOM 1610 C CA . ARG A 1 211 ? -20.779 10.509 -5.034 1.00 60.97 211 ARG A CA 1
ATOM 1611 C C . ARG A 1 211 ? -20.682 9.135 -5.685 1.00 60.97 211 ARG A C 1
ATOM 1613 O O . ARG A 1 211 ? -19.805 8.949 -6.528 1.00 60.97 211 ARG A O 1
ATOM 1620 N N . MET A 1 212 ? -21.569 8.199 -5.350 1.00 56.72 212 MET A N 1
ATOM 1621 C CA . MET A 1 212 ? -21.672 6.906 -6.028 1.00 56.72 212 MET A CA 1
ATOM 1622 C C . MET A 1 212 ? -22.051 7.112 -7.482 1.00 56.72 212 MET A C 1
ATOM 1624 O O . MET A 1 212 ? -21.447 6.506 -8.362 1.00 56.72 212 MET A O 1
ATOM 1628 N N . ASP A 1 213 ? -23.013 7.987 -7.744 1.00 61.81 213 ASP A N 1
ATOM 1629 C CA . ASP A 1 213 ? -23.457 8.282 -9.100 1.00 61.81 213 ASP A CA 1
ATOM 1630 C C . ASP A 1 213 ? -22.391 9.037 -9.900 1.00 61.81 213 ASP A C 1
ATOM 1632 O O . ASP A 1 213 ? -22.157 8.717 -11.070 1.00 61.81 213 ASP A O 1
ATOM 1636 N N . ALA A 1 214 ? -21.648 9.944 -9.258 1.00 60.31 214 ALA A N 1
ATOM 1637 C CA . ALA A 1 214 ? -20.471 10.563 -9.864 1.00 60.31 214 ALA A CA 1
ATOM 1638 C C . ALA A 1 214 ? -19.371 9.531 -10.192 1.00 60.31 214 ALA A C 1
ATOM 1640 O O . ALA A 1 214 ? -18.792 9.575 -11.278 1.00 60.31 214 ALA A O 1
ATOM 1641 N N . ALA A 1 215 ? -19.108 8.572 -9.295 1.00 53.28 215 ALA A N 1
ATOM 1642 C CA . ALA A 1 215 ? -18.119 7.512 -9.509 1.00 53.28 215 ALA A CA 1
ATOM 1643 C C . ALA A 1 215 ? -18.534 6.540 -10.627 1.00 53.28 215 ALA A C 1
ATOM 1645 O O . ALA A 1 215 ? -17.720 6.238 -11.496 1.00 53.28 215 ALA A O 1
ATOM 1646 N N . LYS A 1 216 ? -19.808 6.125 -10.668 1.00 56.22 216 LYS A N 1
ATOM 1647 C CA . LYS A 1 216 ? -20.386 5.308 -11.755 1.00 56.22 216 LYS A CA 1
ATOM 1648 C C . LYS A 1 216 ? -20.292 5.997 -13.113 1.00 56.22 216 LYS A C 1
ATOM 1650 O O . LYS A 1 216 ? -20.025 5.349 -14.117 1.00 56.22 216 LYS A O 1
ATOM 1655 N N . SER A 1 217 ? -20.546 7.304 -13.141 1.00 60.44 217 SER A N 1
ATOM 1656 C CA . SER A 1 217 ? -20.504 8.096 -14.373 1.00 60.44 217 SER A CA 1
ATOM 1657 C C . SER A 1 217 ? -19.073 8.274 -14.885 1.00 60.44 217 SER A C 1
ATOM 1659 O O . SER A 1 217 ? -18.858 8.324 -16.093 1.00 60.44 217 SER A O 1
ATOM 1661 N N . ALA A 1 218 ? -18.097 8.356 -13.976 1.00 54.03 218 ALA A N 1
ATOM 1662 C CA . ALA A 1 218 ? -16.680 8.446 -14.314 1.00 54.03 218 ALA A CA 1
ATOM 1663 C C . ALA A 1 218 ? -16.078 7.094 -14.742 1.00 54.03 218 ALA A C 1
ATOM 1665 O O . ALA A 1 218 ? -15.209 7.066 -15.611 1.00 54.03 218 ALA A O 1
ATOM 1666 N N . ASP A 1 219 ? -16.540 5.986 -14.155 1.00 50.81 219 ASP A N 1
ATOM 1667 C CA . ASP A 1 219 ? -16.127 4.625 -14.503 1.00 50.81 219 ASP A CA 1
ATOM 1668 C C . ASP A 1 219 ? -17.307 3.638 -14.346 1.00 50.81 219 ASP A C 1
ATOM 1670 O O . ASP A 1 219 ? -17.611 3.185 -13.239 1.00 50.81 219 ASP A O 1
ATOM 1674 N N . PRO A 1 220 ? -17.976 3.252 -15.449 1.00 51.69 220 PRO A N 1
ATOM 1675 C CA . PRO A 1 220 ? -19.110 2.326 -15.415 1.00 51.69 220 PRO A CA 1
ATOM 1676 C C . PRO A 1 220 ? -18.771 0.924 -14.881 1.00 51.69 220 PRO A C 1
ATOM 1678 O O . PRO A 1 220 ? -19.670 0.199 -14.449 1.00 51.69 220 PRO A O 1
ATOM 1681 N N . HIS A 1 221 ? -17.492 0.525 -14.888 1.00 42.94 221 HIS A N 1
ATOM 1682 C CA . HIS A 1 221 ? -17.042 -0.771 -14.367 1.00 42.94 221 HIS A CA 1
ATOM 1683 C C . HIS A 1 221 ? -16.748 -0.744 -12.863 1.00 42.94 221 HIS A C 1
ATOM 1685 O O . HIS A 1 221 ? -16.634 -1.801 -12.241 1.00 42.94 221 HIS A O 1
ATOM 1691 N N . PHE A 1 222 ? -16.709 0.442 -12.255 1.00 44.12 222 PHE A N 1
ATOM 1692 C CA . PHE A 1 222 ? -16.417 0.649 -10.839 1.00 44.12 222 PHE A CA 1
ATOM 1693 C C . PHE A 1 222 ? -17.326 -0.169 -9.898 1.00 44.12 222 PHE A C 1
ATOM 1695 O O . PHE A 1 222 ? -16.866 -0.749 -8.916 1.00 44.12 222 PHE A O 1
ATOM 1702 N N . LEU A 1 223 ? -18.617 -0.304 -10.229 1.00 40.88 223 LEU A N 1
ATOM 1703 C CA . LEU A 1 223 ? -19.569 -1.088 -9.430 1.00 40.88 223 LEU A CA 1
ATOM 1704 C C . LEU A 1 223 ? -19.453 -2.603 -9.595 1.00 40.88 223 LEU A C 1
ATOM 1706 O O . LEU A 1 223 ? -19.875 -3.330 -8.696 1.00 40.88 223 LEU A O 1
ATOM 1710 N N . ALA A 1 224 ? -18.919 -3.098 -10.714 1.00 40.56 224 ALA A N 1
ATOM 1711 C CA . ALA A 1 224 ? -18.738 -4.539 -10.891 1.00 40.56 224 ALA A CA 1
ATOM 1712 C C . ALA A 1 224 ? -17.736 -5.103 -9.863 1.00 40.56 224 ALA A C 1
ATOM 1714 O O . ALA A 1 224 ? -17.804 -6.282 -9.521 1.00 40.56 224 ALA A O 1
ATOM 1715 N N . HIS A 1 225 ? -16.865 -4.238 -9.327 1.00 40.22 225 HIS A N 1
ATOM 1716 C CA . HIS A 1 225 ? -15.781 -4.572 -8.403 1.00 40.22 225 HIS A CA 1
ATOM 1717 C C . HIS A 1 225 ? -16.014 -4.090 -6.952 1.00 40.22 225 HIS A C 1
ATOM 1719 O O . HIS A 1 225 ? -15.276 -4.481 -6.054 1.00 40.22 225 HIS A O 1
ATOM 1725 N N . GLY A 1 226 ? -17.056 -3.290 -6.691 1.00 39.19 226 GLY A N 1
ATOM 1726 C CA . GLY A 1 226 ? -17.351 -2.672 -5.387 1.00 39.19 226 GLY A CA 1
ATOM 1727 C C . GLY A 1 226 ? -18.356 -3.426 -4.506 1.00 39.19 226 GLY A C 1
ATOM 1728 O O . GLY A 1 226 ? -19.179 -2.782 -3.855 1.00 39.19 226 GLY A O 1
ATOM 1729 N N . TRP A 1 227 ? -18.340 -4.765 -4.494 1.00 35.50 227 TRP A N 1
ATOM 1730 C CA . TRP A 1 227 ? -19.343 -5.585 -3.785 1.00 35.50 227 TRP A CA 1
ATOM 1731 C C . TRP A 1 227 ? -19.509 -5.196 -2.300 1.00 35.50 227 TRP A C 1
ATOM 1733 O O . TRP A 1 227 ? -20.635 -5.030 -1.842 1.00 35.50 227 TRP A O 1
ATOM 1743 N N . GLN A 1 228 ? -18.416 -4.893 -1.588 1.00 46.25 228 GLN A N 1
ATOM 1744 C CA . GLN A 1 228 ? -18.466 -4.484 -0.174 1.00 46.25 228 GLN A CA 1
ATOM 1745 C C . GLN A 1 228 ? -19.162 -3.131 0.068 1.00 46.25 228 GLN A C 1
ATOM 1747 O O . GLN A 1 228 ? -19.812 -2.952 1.093 1.00 46.25 228 GLN A O 1
ATOM 1752 N N . LEU A 1 229 ? -19.077 -2.180 -0.871 1.00 42.84 229 LEU A N 1
ATOM 1753 C CA . LEU A 1 229 ? -19.720 -0.862 -0.738 1.00 42.84 229 LEU A CA 1
ATOM 1754 C C . LEU A 1 229 ? -21.227 -0.929 -1.006 1.00 42.84 229 LEU A C 1
ATOM 1756 O O . LEU A 1 229 ? -22.003 -0.171 -0.424 1.00 42.84 229 LEU A O 1
ATOM 1760 N N . ARG A 1 230 ? -21.648 -1.851 -1.880 1.00 42.62 230 ARG A N 1
ATOM 1761 C CA . ARG A 1 230 ? -23.061 -2.098 -2.174 1.00 42.62 230 ARG A CA 1
ATOM 1762 C C . ARG A 1 230 ? -23.747 -2.814 -1.012 1.00 42.62 230 ARG A C 1
ATOM 1764 O O . ARG A 1 230 ? -24.844 -2.410 -0.637 1.00 42.62 230 ARG A O 1
ATOM 1771 N N . ASP A 1 231 ? -23.075 -3.792 -0.411 1.00 42.16 231 ASP A N 1
ATOM 1772 C CA . ASP A 1 231 ? -23.557 -4.486 0.787 1.00 42.16 231 ASP A CA 1
ATOM 1773 C C . ASP A 1 231 ? -23.620 -3.546 2.003 1.00 42.16 231 ASP A C 1
ATOM 1775 O O . ASP A 1 231 ? -24.587 -3.593 2.764 1.00 42.16 231 ASP A O 1
ATOM 1779 N N . LEU A 1 232 ? -22.658 -2.621 2.138 1.00 45.03 232 LEU A N 1
ATOM 1780 C CA . LEU A 1 232 ? -22.697 -1.561 3.149 1.00 45.03 232 LEU A CA 1
ATOM 1781 C C . LEU A 1 232 ? -23.902 -0.624 2.943 1.00 45.03 232 LEU A C 1
ATOM 1783 O O . LEU A 1 232 ? -24.631 -0.362 3.896 1.00 45.03 232 LEU A O 1
ATOM 1787 N N . ASN A 1 233 ? -24.169 -0.172 1.709 1.00 42.56 233 ASN A N 1
ATOM 1788 C CA . ASN A 1 233 ? -25.332 0.680 1.414 1.00 42.56 233 ASN A CA 1
ATOM 1789 C C . ASN A 1 233 ? -26.666 -0.048 1.689 1.00 42.56 233 ASN A C 1
ATOM 1791 O O . ASN A 1 233 ? -27.548 0.496 2.351 1.00 42.56 233 ASN A O 1
ATOM 1795 N N . ILE A 1 234 ? -26.7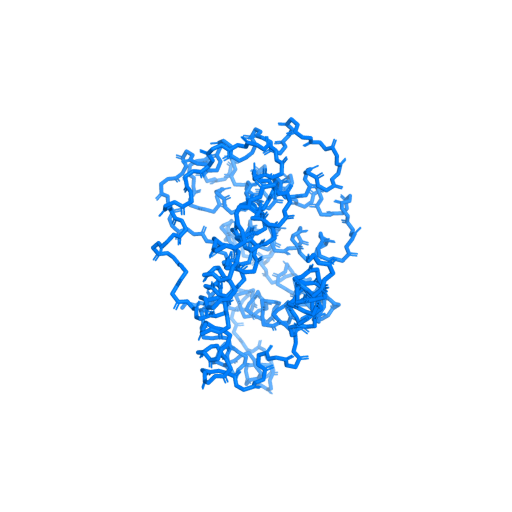89 -1.316 1.274 1.00 46.31 234 ILE A N 1
ATOM 1796 C CA . ILE A 1 234 ? -27.969 -2.152 1.566 1.00 46.31 234 ILE A CA 1
ATOM 1797 C C . ILE A 1 234 ? -28.152 -2.330 3.083 1.00 46.31 234 ILE A C 1
ATOM 1799 O O . ILE A 1 234 ? -29.270 -2.206 3.585 1.00 46.31 234 ILE A O 1
ATOM 1803 N N . GLY A 1 235 ? -27.069 -2.566 3.830 1.00 46.12 235 GLY A N 1
ATOM 1804 C CA . GLY A 1 235 ? -27.106 -2.690 5.290 1.00 46.12 235 GLY A CA 1
ATOM 1805 C C . GLY A 1 235 ? -27.534 -1.403 6.008 1.00 46.12 235 GLY A C 1
ATOM 1806 O O . GLY A 1 235 ? -28.254 -1.464 7.007 1.00 46.12 235 GLY A O 1
ATOM 1807 N N . ILE A 1 236 ? -27.143 -0.238 5.484 1.00 45.78 236 ILE A N 1
ATOM 1808 C CA . ILE A 1 236 ? -27.526 1.078 6.018 1.00 45.78 236 ILE A CA 1
ATOM 1809 C C . ILE A 1 236 ? -29.000 1.383 5.717 1.00 45.78 236 ILE A C 1
ATOM 1811 O O . ILE A 1 236 ? -29.739 1.755 6.630 1.00 45.78 236 ILE A O 1
ATOM 1815 N N . GLN A 1 237 ? -29.464 1.158 4.482 1.00 47.31 237 GLN A N 1
ATOM 1816 C CA . GLN A 1 237 ? -30.874 1.361 4.125 1.00 47.31 237 GLN A CA 1
ATOM 1817 C C . GLN A 1 237 ? -31.813 0.420 4.890 1.00 47.31 237 GLN A C 1
ATOM 1819 O O . GLN A 1 237 ? -32.873 0.848 5.345 1.00 47.31 237 GLN A O 1
ATOM 1824 N N . ALA A 1 238 ? -31.406 -0.833 5.115 1.00 44.62 238 ALA A N 1
ATOM 1825 C CA . ALA A 1 238 ? -32.165 -1.763 5.947 1.00 44.62 238 ALA A CA 1
ATOM 1826 C C . ALA A 1 238 ? -32.289 -1.275 7.403 1.00 44.62 238 ALA A C 1
ATOM 1828 O O . ALA A 1 238 ? -33.345 -1.429 8.008 1.00 44.62 238 ALA A O 1
ATOM 1829 N N . ARG A 1 239 ? -31.252 -0.639 7.972 1.00 44.75 239 ARG A N 1
ATOM 1830 C CA . ARG A 1 239 ? -31.315 -0.053 9.325 1.00 44.75 239 ARG A CA 1
ATOM 1831 C C . ARG A 1 239 ? -32.217 1.180 9.409 1.00 44.75 239 ARG A C 1
ATOM 1833 O O . ARG A 1 239 ? -32.885 1.341 10.425 1.00 44.75 239 ARG A O 1
ATOM 1840 N N . LEU A 1 240 ? -32.257 2.009 8.364 1.00 48.16 240 LEU A N 1
ATOM 1841 C CA . LEU A 1 240 ? -33.154 3.170 8.282 1.00 48.16 240 LEU A CA 1
ATOM 1842 C C . LEU A 1 240 ? -34.637 2.770 8.221 1.00 48.16 240 LEU A C 1
ATOM 1844 O O . LEU A 1 240 ? -35.479 3.509 8.707 1.00 48.16 240 LEU A O 1
ATOM 1848 N N . GLN A 1 241 ? -34.961 1.597 7.667 1.00 46.06 241 GLN A N 1
ATOM 1849 C CA . GLN A 1 241 ? -36.341 1.094 7.579 1.00 46.06 241 GLN A CA 1
ATOM 1850 C C . GLN A 1 241 ? -36.845 0.390 8.854 1.00 46.06 241 GLN A C 1
ATOM 1852 O O . GLN A 1 241 ? -38.030 0.078 8.945 1.00 46.06 241 GLN A O 1
ATOM 1857 N N . ILE A 1 242 ? -35.959 0.089 9.813 1.00 44.59 242 ILE A N 1
ATOM 1858 C CA . ILE A 1 242 ? -36.273 -0.682 11.035 1.00 44.59 242 ILE A CA 1
ATOM 1859 C C . ILE A 1 242 ? -36.518 0.231 12.262 1.00 44.59 242 ILE A C 1
ATOM 1861 O O . ILE A 1 242 ? -36.945 -0.260 13.307 1.00 44.59 242 ILE A O 1
ATOM 1865 N N . ARG A 1 243 ? -36.292 1.547 12.157 1.00 43.06 243 ARG A N 1
ATOM 1866 C CA . ARG A 1 243 ? -36.605 2.545 13.200 1.00 43.06 243 ARG A CA 1
ATOM 1867 C C . ARG A 1 243 ? -37.785 3.417 12.783 1.00 43.06 243 ARG A C 1
ATOM 1869 O O . ARG A 1 243 ? -38.502 3.860 13.705 1.00 43.06 243 ARG A O 1
#

Secondary structure (DSSP, 8-state):
-TT-S-HHHHHHHHHHHHHTTS-S-HHHHHHHHHHHHHHHHTTT-HHHHHHHHHHHHHHHTTS--HHHHHHHHHHHHHHHHHTT-HHHHHHHHHHHHHHHHHHT-TTSHHHHHHHHHHHHHHHHTT-HHHHHHHHHHHHT-------HHHHHHHHHHHHHTT----THHHHTT--SHHHHHHHHHHHHHHHHTS---HHHHHHHHHHHHHHHHHHHHH-TTHHHH-HHHHHHHHHHHHHHT--